Protein AF-A0A7J5UV41-F1 (afdb_monomer)

Radius of gyration: 24.35 Å; Cα contacts (8 Å, |Δi|>4): 542; chains: 1; bounding box: 67×49×96 Å

Secondary structure (DSSP, 8-state):
-------------HHHHHHHHHHHHSS--HHHHHHHHIIIIIS-SPEE---STT-SS-HHHHHHHHHTTSEEEEEEEEEEEEEEEEEEE---TT-SS-EEEEEEEEEEEEEEEEEEEE-HHHHHHHHHTS-GGGGS--PPPPPPP-------S---TTSSTTSS--HHHHHHHHHPSPPEEGGG--TTTSPSS-EEEEEEE-TTSSTT-PPBTTB--B-TTS--EEEEEEEESS-HHIIIIIIITTS-GGG-HHHHHHHHHHTTTTT--EEEETTEEEE-HHHHHHHHHHHHHH-EEEEEE-SSGGGTHHHHHHHH--TT--TT-TTSTTHHHHHHHHHHHHHT----

Nearest PDB structures (foldseek):
  6sb3-assembly1_A  TM=2.649E-01  e=4.757E-01  Mus musculus
  6sb4-assembly6_F  TM=2.966E-01  e=1.674E+00  Mus musculus
  6sb4-assembly7_G  TM=2.540E-01  e=2.455E+00  Mus musculus
  8a1d-assembly1_D  TM=2.967E-01  e=3.408E+00  Mus musculus
  9fs5-assembly1_A  TM=1.444E-01  e=3.619E-01  Escherichia coli

InterPro domains:
  IPR049311 GIY-YIG, catalytic domain [PF20815] (195-339)

Structure (mmCIF, N/CA/C/O backbone):
data_AF-A0A7J5UV41-F1
#
_entry.id   AF-A0A7J5UV41-F1
#
loop_
_atom_site.group_PDB
_atom_site.id
_atom_site.type_symbol
_atom_site.label_atom_id
_atom_site.label_alt_id
_atom_site.label_comp_id
_atom_site.label_asym_id
_atom_site.label_entity_id
_atom_site.label_seq_id
_atom_site.pdbx_PDB_ins_code
_atom_site.Cartn_x
_atom_site.Cartn_y
_atom_site.Cartn_z
_atom_site.occupancy
_atom_site.B_iso_or_equiv
_atom_site.auth_seq_id
_atom_site.auth_comp_id
_atom_site.auth_asym_id
_atom_site.auth_atom_id
_atom_site.pdbx_PDB_model_num
ATOM 1 N N . MET A 1 1 ? 46.543 -11.765 -37.944 1.00 36.19 1 MET A N 1
ATOM 2 C CA . MET A 1 1 ? 46.305 -10.460 -37.294 1.00 36.19 1 MET A CA 1
ATOM 3 C C . MET A 1 1 ? 44.801 -10.334 -37.147 1.00 36.19 1 MET A C 1
ATOM 5 O O . MET A 1 1 ? 44.139 -10.003 -38.117 1.00 36.19 1 MET A O 1
ATOM 9 N N . GLY A 1 2 ? 44.271 -10.805 -36.017 1.00 32.72 2 GLY A N 1
ATOM 10 C CA . GLY A 1 2 ? 42.835 -10.836 -35.744 1.00 32.72 2 GLY A CA 1
ATOM 11 C C . GLY A 1 2 ? 42.435 -9.590 -34.969 1.00 32.72 2 GLY A C 1
ATOM 12 O O . GLY A 1 2 ? 43.045 -9.289 -33.947 1.00 32.72 2 GLY A O 1
ATOM 13 N N . ASP A 1 3 ? 41.462 -8.878 -35.523 1.00 35.97 3 ASP A N 1
ATOM 14 C CA . ASP A 1 3 ? 40.792 -7.698 -34.990 1.00 35.97 3 ASP A CA 1
ATOM 15 C C . ASP A 1 3 ? 40.075 -8.031 -33.670 1.00 35.97 3 ASP A C 1
ATOM 17 O O . ASP A 1 3 ? 39.196 -8.892 -33.622 1.00 35.97 3 ASP A O 1
ATOM 21 N N . GLY A 1 4 ? 40.518 -7.395 -32.586 1.00 29.89 4 GLY A N 1
ATOM 22 C CA . GLY A 1 4 ? 39.960 -7.535 -31.248 1.00 29.89 4 GLY A CA 1
ATOM 23 C C . GLY A 1 4 ? 39.034 -6.367 -30.945 1.00 29.89 4 GLY A C 1
ATOM 24 O O . GLY A 1 4 ? 39.448 -5.400 -30.307 1.00 29.89 4 GLY A O 1
ATOM 25 N N . SER A 1 5 ? 37.782 -6.478 -31.386 1.00 33.66 5 SER A N 1
ATOM 26 C CA . SER A 1 5 ? 36.667 -5.702 -30.845 1.00 33.66 5 SER A CA 1
ATOM 27 C C . SER A 1 5 ? 36.544 -6.016 -29.348 1.00 33.66 5 SER A C 1
ATOM 29 O O . SER A 1 5 ? 36.121 -7.097 -28.942 1.00 33.66 5 SER A O 1
ATOM 31 N N . VAL A 1 6 ? 37.014 -5.085 -28.517 1.00 33.28 6 VAL A N 1
ATOM 32 C CA . VAL A 1 6 ? 36.820 -5.120 -27.067 1.00 33.28 6 VAL A CA 1
ATOM 33 C C . VAL A 1 6 ? 35.491 -4.435 -26.777 1.00 33.28 6 VAL A C 1
ATOM 35 O O . VAL A 1 6 ? 35.430 -3.205 -26.698 1.00 33.28 6 VAL A O 1
ATOM 38 N N . ASP A 1 7 ? 34.438 -5.233 -26.613 1.00 35.06 7 ASP A N 1
ATOM 39 C CA . ASP A 1 7 ? 33.189 -4.783 -26.007 1.00 35.06 7 ASP A CA 1
ATOM 40 C C . ASP A 1 7 ? 33.482 -4.243 -24.602 1.00 35.06 7 ASP A C 1
ATOM 42 O O . ASP A 1 7 ? 33.896 -4.963 -23.690 1.00 35.06 7 ASP A O 1
ATOM 46 N N . ARG A 1 8 ? 33.310 -2.929 -24.430 1.00 29.69 8 ARG A N 1
ATOM 47 C CA . ARG A 1 8 ? 33.370 -2.282 -23.118 1.00 29.69 8 ARG A CA 1
ATOM 48 C C . ARG A 1 8 ? 31.988 -2.378 -22.468 1.00 29.69 8 ARG A C 1
ATOM 50 O O . ARG A 1 8 ? 31.017 -1.950 -23.089 1.00 29.69 8 ARG A O 1
ATOM 57 N N . PRO A 1 9 ? 31.876 -2.822 -21.207 1.00 33.44 9 PRO A N 1
ATOM 58 C CA . PRO A 1 9 ? 30.606 -2.780 -20.498 1.00 33.44 9 PRO A CA 1
ATOM 59 C C . PRO A 1 9 ? 30.230 -1.318 -20.218 1.00 33.44 9 PRO A C 1
ATOM 61 O O . PRO A 1 9 ? 30.961 -0.588 -19.544 1.00 33.44 9 PRO A O 1
ATOM 64 N N . VAL A 1 10 ? 29.088 -0.868 -20.744 1.00 38.03 10 VAL A N 1
ATOM 65 C CA . VAL A 1 10 ? 28.549 0.484 -20.525 1.00 38.03 10 VAL A CA 1
ATOM 66 C C . VAL A 1 10 ? 27.913 0.552 -19.127 1.00 38.03 10 VAL A C 1
ATOM 68 O O . VAL A 1 10 ? 26.700 0.509 -18.958 1.00 38.03 10 VAL A O 1
ATOM 71 N N . GLY A 1 11 ? 28.749 0.602 -18.088 1.00 35.97 11 GLY A N 1
ATOM 72 C CA . GLY A 1 11 ? 28.329 0.667 -16.684 1.00 35.97 11 GLY A CA 1
ATOM 73 C C . GLY A 1 11 ? 28.009 2.092 -16.221 1.00 35.97 11 GLY A C 1
ATOM 74 O O . GLY A 1 11 ? 28.864 2.766 -15.650 1.00 35.97 11 GLY A O 1
ATOM 75 N N . GLY A 1 12 ? 26.777 2.555 -16.440 1.00 51.19 12 GLY A N 1
ATOM 76 C CA . GLY A 1 12 ? 26.224 3.761 -15.807 1.00 51.19 12 GLY A CA 1
ATOM 77 C C . GLY A 1 12 ? 25.299 3.410 -14.636 1.00 51.19 12 GLY A C 1
ATOM 78 O O . GLY A 1 12 ? 24.664 2.358 -14.643 1.00 51.19 12 GLY A O 1
ATOM 79 N N . LYS A 1 13 ? 25.175 4.286 -13.623 1.00 65.38 13 LYS A N 1
ATOM 80 C CA . LYS A 1 13 ? 24.156 4.113 -12.564 1.00 65.38 13 LYS A CA 1
ATOM 81 C C . LYS A 1 13 ? 22.760 3.978 -13.204 1.00 65.38 13 LYS A C 1
ATOM 83 O O . LYS A 1 13 ? 22.470 4.769 -14.104 1.00 65.38 13 LYS A O 1
ATOM 88 N N . PRO A 1 14 ? 21.875 3.073 -12.738 1.00 73.50 14 PRO A N 1
ATOM 89 C CA . PRO A 1 14 ? 20.572 2.830 -13.368 1.00 73.50 14 PRO A CA 1
ATOM 90 C C . PRO A 1 14 ? 19.737 4.096 -13.596 1.00 73.50 14 PRO A C 1
ATOM 92 O O . PRO A 1 14 ? 19.146 4.259 -14.659 1.00 73.50 14 PRO A O 1
ATOM 95 N N . ALA A 1 15 ? 19.751 5.046 -12.653 1.00 77.31 15 ALA A N 1
ATOM 96 C CA . ALA A 1 15 ? 19.043 6.312 -12.822 1.00 77.31 15 ALA A CA 1
ATOM 97 C C . ALA A 1 15 ? 19.641 7.217 -13.908 1.00 77.31 15 ALA A C 1
ATOM 99 O O . ALA A 1 15 ? 18.910 7.968 -14.543 1.00 77.31 15 ALA A O 1
ATOM 100 N N . PHE A 1 16 ? 20.954 7.156 -14.129 1.00 79.69 16 PHE A N 1
ATOM 101 C CA . PHE A 1 16 ? 21.635 7.921 -15.173 1.00 79.69 16 PHE A CA 1
ATOM 102 C C . PHE A 1 16 ? 21.302 7.368 -16.564 1.00 79.69 16 PHE A C 1
ATOM 104 O O . PHE A 1 16 ? 21.002 8.132 -17.477 1.00 79.69 16 PHE A O 1
ATOM 111 N N . VAL A 1 17 ? 21.289 6.038 -16.702 1.00 78.38 17 VAL A N 1
ATOM 112 C CA . VAL A 1 17 ? 20.886 5.353 -17.941 1.00 78.38 17 VAL A CA 1
ATOM 113 C C . VAL A 1 17 ? 19.420 5.650 -18.262 1.00 78.38 17 VAL A C 1
ATOM 115 O O . VAL A 1 17 ? 19.119 6.122 -19.356 1.00 78.38 17 VAL A O 1
ATOM 118 N N . ALA A 1 18 ? 18.525 5.478 -17.282 1.00 83.00 18 ALA A N 1
ATOM 119 C CA . ALA A 1 18 ? 17.114 5.821 -17.433 1.00 83.00 18 ALA A CA 1
ATOM 120 C C . ALA A 1 18 ? 16.919 7.296 -17.808 1.00 83.00 18 ALA A C 1
ATOM 122 O O . ALA A 1 18 ? 16.120 7.599 -18.685 1.00 83.00 18 ALA A O 1
ATOM 123 N N . ALA A 1 19 ? 17.665 8.223 -17.194 1.00 88.56 19 ALA A N 1
ATOM 124 C CA . ALA A 1 19 ? 17.545 9.649 -17.490 1.00 88.56 19 ALA A CA 1
ATOM 125 C C . ALA A 1 19 ? 17.782 9.965 -18.972 1.00 88.56 19 ALA A C 1
ATOM 127 O O . ALA A 1 19 ? 17.031 10.747 -19.548 1.00 88.56 19 ALA A O 1
ATOM 128 N N . HIS A 1 20 ? 18.771 9.331 -19.607 1.00 85.44 20 HIS A N 1
ATOM 129 C CA . HIS A 1 20 ? 19.013 9.507 -21.039 1.00 85.44 20 HIS A CA 1
ATOM 130 C C . HIS A 1 20 ? 17.852 8.998 -21.901 1.00 85.44 20 HIS A C 1
ATOM 132 O O . HIS A 1 20 ? 17.430 9.704 -22.817 1.00 85.44 20 HIS A O 1
ATOM 138 N N . GLY A 1 21 ? 17.296 7.824 -21.586 1.00 82.81 21 GLY A N 1
ATOM 139 C CA . GLY A 1 21 ? 16.120 7.301 -22.290 1.00 82.81 21 GLY A CA 1
ATOM 140 C C . GLY A 1 21 ? 14.881 8.181 -22.096 1.00 82.81 21 GLY A C 1
ATOM 141 O O . GLY A 1 21 ? 14.146 8.442 -23.043 1.00 82.81 21 GLY A O 1
ATOM 142 N N . ILE A 1 22 ? 14.692 8.724 -20.892 1.00 89.62 22 ILE A N 1
ATOM 143 C CA . ILE A 1 22 ? 13.585 9.635 -20.579 1.00 89.62 22 ILE A CA 1
ATOM 144 C C . ILE A 1 22 ? 13.715 10.939 -21.370 1.00 89.62 22 ILE A C 1
ATOM 146 O O . ILE A 1 22 ? 12.724 11.390 -21.937 1.00 89.62 22 ILE A O 1
ATOM 150 N N . VAL A 1 23 ? 14.907 11.543 -21.440 1.00 91.88 23 VAL A N 1
ATOM 151 C CA . VAL A 1 23 ? 15.134 12.778 -22.217 1.00 91.88 23 VAL A CA 1
ATOM 152 C C . VAL A 1 23 ? 14.871 12.552 -23.708 1.00 91.88 23 VAL A C 1
ATOM 154 O O . VAL A 1 23 ? 14.364 13.440 -24.381 1.00 91.88 23 VAL A O 1
ATOM 157 N N . ALA A 1 24 ? 15.171 11.360 -24.229 1.00 83.75 24 ALA A N 1
ATOM 158 C CA . ALA A 1 24 ? 14.875 11.017 -25.618 1.00 83.75 24 ALA A CA 1
ATOM 159 C C . ALA A 1 24 ? 13.369 10.818 -25.886 1.00 83.75 24 ALA A C 1
ATOM 161 O O . ALA A 1 24 ? 12.915 11.027 -27.009 1.00 83.75 24 ALA A O 1
ATOM 162 N N . ALA A 1 25 ? 12.599 10.420 -24.868 1.00 78.44 25 ALA A N 1
ATOM 163 C CA . ALA A 1 25 ? 11.186 10.055 -24.980 1.00 78.44 25 ALA A CA 1
ATOM 164 C C . ALA A 1 25 ? 10.206 11.099 -24.404 1.00 78.44 25 ALA A C 1
ATOM 166 O O . ALA A 1 25 ? 8.995 10.883 -24.436 1.00 78.44 25 ALA A O 1
ATOM 167 N N . SER A 1 26 ? 10.692 12.206 -23.835 1.00 86.56 26 SER A N 1
ATOM 168 C CA . SER A 1 26 ? 9.858 13.205 -23.154 1.00 86.56 26 SER A CA 1
ATOM 169 C C . SER A 1 26 ? 10.430 14.617 -23.261 1.00 86.56 26 SER A C 1
ATOM 171 O O . SER A 1 26 ? 11.551 14.823 -23.709 1.00 86.56 26 SER A O 1
ATOM 173 N N . ASP A 1 27 ? 9.660 15.607 -22.812 1.00 90.12 27 ASP A N 1
ATOM 174 C CA . ASP A 1 27 ? 10.066 17.016 -22.768 1.00 90.12 27 ASP A CA 1
ATOM 175 C C . ASP A 1 27 ? 10.826 17.382 -21.473 1.00 90.12 27 ASP A C 1
ATOM 177 O O . ASP A 1 27 ? 10.914 18.557 -21.095 1.00 90.12 27 ASP A O 1
ATOM 181 N N . LEU A 1 28 ? 11.310 16.377 -20.736 1.00 92.00 28 LEU A N 1
ATOM 182 C CA . LEU A 1 28 ? 12.030 16.571 -19.485 1.00 92.00 28 LEU A CA 1
ATOM 183 C C . LEU A 1 28 ? 13.474 16.987 -19.736 1.00 92.00 28 LEU A C 1
ATOM 185 O O . LEU A 1 28 ? 14.177 16.429 -20.576 1.00 92.00 28 LEU A O 1
ATOM 189 N N . THR A 1 29 ? 13.950 17.936 -18.932 1.00 94.69 29 THR A N 1
ATOM 190 C CA . THR A 1 29 ? 15.387 18.223 -18.859 1.00 94.69 29 THR A CA 1
ATOM 191 C C . THR A 1 29 ? 16.131 17.047 -18.229 1.00 94.69 29 THR A C 1
ATOM 193 O O . THR A 1 29 ? 15.548 16.256 -17.483 1.00 94.69 29 THR A O 1
ATOM 196 N N . PHE A 1 30 ? 17.444 16.951 -18.458 1.00 90.62 30 PHE A N 1
ATOM 197 C CA . PHE A 1 30 ? 18.245 15.880 -17.860 1.00 90.62 30 PHE A CA 1
ATOM 198 C C . PHE A 1 30 ? 18.163 15.868 -16.326 1.00 90.62 30 PHE A C 1
ATOM 200 O O . PHE A 1 30 ? 18.007 14.807 -15.735 1.00 90.62 30 PHE A O 1
ATOM 207 N N . ASP A 1 31 ? 18.178 17.033 -15.673 1.00 89.06 31 ASP A N 1
ATOM 208 C CA . ASP A 1 31 ? 18.061 17.131 -14.210 1.00 89.06 31 ASP A CA 1
ATOM 209 C C . ASP A 1 31 ? 16.705 16.636 -13.684 1.00 89.06 31 ASP A C 1
ATOM 211 O O . ASP A 1 31 ? 16.621 16.054 -12.600 1.00 89.06 31 ASP A O 1
ATOM 215 N N . GLU A 1 32 ? 15.631 16.861 -14.441 1.00 92.31 32 GLU A N 1
ATOM 216 C CA . GLU A 1 32 ? 14.288 16.378 -14.113 1.00 92.31 32 GLU A CA 1
ATOM 217 C C . GLU A 1 32 ? 14.168 14.877 -14.348 1.00 92.31 32 GLU A C 1
ATOM 219 O O . GLU A 1 32 ? 13.724 14.158 -13.454 1.00 92.31 32 GLU A O 1
ATOM 224 N N . ALA A 1 33 ? 14.625 14.403 -15.506 1.00 91.44 33 ALA A N 1
ATOM 225 C CA . ALA A 1 33 ? 14.668 12.993 -15.859 1.00 91.44 33 ALA A CA 1
ATOM 226 C C . ALA A 1 33 ? 15.507 12.192 -14.856 1.00 91.44 33 ALA A C 1
ATOM 228 O O . ALA A 1 33 ? 15.061 11.169 -14.341 1.00 91.44 33 ALA A O 1
ATOM 229 N N . TYR A 1 34 ? 16.686 12.699 -14.498 1.00 89.06 34 TYR A N 1
ATOM 230 C CA . TYR A 1 34 ? 17.566 12.096 -13.505 1.00 89.06 34 TYR A CA 1
ATOM 231 C C . TYR A 1 34 ? 16.976 12.171 -12.100 1.00 89.06 34 TYR A C 1
ATOM 233 O O . TYR A 1 34 ? 17.007 11.183 -11.370 1.00 89.06 34 TYR A O 1
ATOM 241 N N . GLY A 1 35 ? 16.374 13.297 -11.709 1.00 87.88 35 GLY A N 1
ATOM 242 C CA . GLY A 1 35 ? 15.682 13.414 -10.425 1.00 87.88 35 GLY A CA 1
ATOM 243 C C . GLY A 1 35 ? 14.530 12.416 -10.280 1.00 87.88 35 GLY A C 1
ATOM 244 O O . GLY A 1 35 ? 14.404 11.769 -9.238 1.00 87.88 35 GLY A O 1
ATOM 245 N N . LEU A 1 36 ? 13.733 12.249 -11.338 1.00 88.56 36 LEU A N 1
ATOM 246 C CA . LEU A 1 36 ? 12.635 11.290 -11.410 1.00 88.56 36 LEU A CA 1
ATOM 247 C C . LEU A 1 36 ? 13.150 9.843 -11.394 1.00 88.56 36 LEU A C 1
ATOM 249 O O . LEU A 1 36 ? 12.683 9.033 -10.594 1.00 88.56 36 LEU A O 1
ATOM 253 N N . ALA A 1 37 ? 14.161 9.531 -12.205 1.00 84.38 37 ALA A N 1
ATOM 254 C CA . ALA A 1 37 ? 14.767 8.206 -12.265 1.00 84.38 37 ALA A CA 1
ATOM 255 C C . ALA A 1 37 ? 15.421 7.808 -10.937 1.00 84.38 37 ALA A C 1
ATOM 257 O O . ALA A 1 37 ? 15.237 6.687 -10.470 1.00 84.38 37 ALA A O 1
ATOM 258 N N . ARG A 1 38 ? 16.112 8.736 -10.265 1.00 86.94 38 ARG A N 1
ATOM 259 C CA . ARG A 1 38 ? 16.651 8.502 -8.918 1.00 86.94 38 ARG A CA 1
ATOM 260 C C . ARG A 1 38 ? 15.545 8.258 -7.906 1.00 86.94 38 ARG A C 1
ATOM 262 O O . ARG A 1 38 ? 15.674 7.360 -7.080 1.00 86.94 38 ARG A O 1
ATOM 269 N N . MET A 1 39 ? 14.456 9.021 -7.970 1.00 83.44 39 MET A N 1
ATOM 270 C CA . MET A 1 39 ? 13.308 8.829 -7.083 1.00 83.44 39 MET A CA 1
ATOM 271 C C . MET A 1 39 ? 12.711 7.422 -7.218 1.00 83.44 39 MET A C 1
ATOM 273 O O . MET A 1 39 ? 12.399 6.794 -6.207 1.00 83.44 39 MET A O 1
ATOM 277 N N . VAL A 1 40 ? 12.593 6.925 -8.451 1.00 76.75 40 VAL A N 1
ATOM 278 C CA . VAL A 1 40 ? 11.988 5.622 -8.764 1.00 76.75 40 VAL A CA 1
ATOM 279 C C . VAL A 1 40 ? 12.948 4.453 -8.514 1.00 76.75 40 VAL A C 1
ATOM 281 O O . VAL A 1 40 ? 12.550 3.467 -7.902 1.00 76.75 40 VAL A O 1
ATOM 284 N N . LEU A 1 41 ? 14.203 4.546 -8.959 1.00 73.38 41 LEU A N 1
ATOM 285 C CA . LEU A 1 41 ? 15.134 3.409 -8.993 1.00 73.38 41 LEU A CA 1
ATOM 286 C C . LEU A 1 41 ? 16.064 3.341 -7.773 1.00 73.38 41 LEU A C 1
ATOM 288 O O . LEU A 1 41 ? 16.430 2.250 -7.330 1.00 73.38 41 LEU A O 1
ATOM 292 N N . GLU A 1 42 ? 16.449 4.492 -7.213 1.00 74.94 42 GLU A N 1
ATOM 293 C CA . GLU A 1 42 ? 17.501 4.571 -6.187 1.00 74.94 42 GLU A CA 1
ATOM 294 C C . GLU A 1 42 ? 16.967 4.916 -4.794 1.00 74.94 42 GLU A C 1
ATOM 296 O O . GLU A 1 42 ? 17.403 4.330 -3.808 1.00 74.94 42 GLU A O 1
ATOM 301 N N . LEU A 1 43 ? 16.035 5.867 -4.686 1.00 68.31 43 LEU A N 1
ATOM 302 C CA . LEU A 1 43 ? 15.584 6.404 -3.394 1.00 68.31 43 LEU A CA 1
ATOM 303 C C . LEU A 1 43 ? 14.454 5.574 -2.752 1.00 68.31 43 LEU A C 1
ATOM 305 O O . LEU A 1 43 ? 14.186 5.738 -1.563 1.00 68.31 43 LEU A O 1
ATOM 309 N N . ARG A 1 44 ? 13.829 4.668 -3.524 1.00 55.06 44 ARG A N 1
ATOM 310 C CA . ARG A 1 44 ? 12.939 3.562 -3.103 1.00 55.06 44 ARG A CA 1
ATOM 311 C C . ARG A 1 44 ? 11.952 3.903 -1.962 1.00 55.06 44 ARG A C 1
ATOM 313 O O . ARG A 1 44 ? 11.764 3.130 -1.021 1.00 55.06 44 ARG A O 1
ATOM 320 N N . GLY A 1 45 ? 11.299 5.067 -2.048 1.00 54.06 45 GLY A N 1
ATOM 321 C CA . GLY A 1 45 ? 10.278 5.536 -1.101 1.00 54.06 45 GLY A CA 1
ATOM 322 C C . GLY A 1 45 ? 9.920 7.024 -1.269 1.00 54.06 45 GLY A C 1
ATOM 323 O O . GLY A 1 45 ? 10.518 7.703 -2.102 1.00 54.06 45 GLY A O 1
ATOM 324 N N . PRO A 1 46 ? 8.947 7.559 -0.498 1.00 65.69 46 PRO A N 1
ATOM 325 C CA . PRO A 1 46 ? 8.638 8.989 -0.494 1.00 65.69 46 PRO A CA 1
ATOM 326 C C . PRO A 1 46 ? 9.858 9.820 -0.081 1.00 65.69 46 PRO A C 1
ATOM 328 O O . PRO A 1 46 ? 10.393 9.644 1.014 1.00 65.69 46 PRO A O 1
ATOM 331 N N . VAL A 1 47 ? 10.287 10.743 -0.938 1.00 79.00 47 VAL A N 1
ATOM 332 C CA . VAL A 1 47 ? 11.491 11.554 -0.728 1.00 79.00 47 VAL A CA 1
ATOM 333 C C . VAL A 1 47 ? 11.128 12.819 0.045 1.00 79.00 47 VAL A C 1
ATOM 335 O O . VAL A 1 47 ? 10.301 13.591 -0.434 1.00 79.00 47 VAL A O 1
ATOM 338 N N . PRO A 1 48 ? 11.728 13.098 1.215 1.00 79.44 48 PRO A N 1
ATOM 339 C CA . PRO A 1 48 ? 11.430 14.316 1.960 1.00 79.44 48 PRO A CA 1
ATOM 340 C C . PRO A 1 48 ? 11.666 15.575 1.118 1.00 79.44 48 PRO A C 1
ATOM 342 O O . PRO A 1 48 ? 12.765 15.803 0.607 1.00 79.44 48 PRO A O 1
ATOM 345 N N . VAL A 1 49 ? 10.647 16.426 1.018 1.00 81.25 49 VAL A N 1
ATOM 346 C CA . VAL A 1 49 ? 10.750 17.731 0.365 1.00 81.25 49 VAL A CA 1
ATOM 347 C C . VAL A 1 49 ? 11.427 18.685 1.337 1.00 81.25 49 VAL A C 1
ATOM 349 O O . VAL A 1 49 ? 10.909 18.997 2.409 1.00 81.25 49 VAL A O 1
ATOM 352 N N . SER A 1 50 ? 12.613 19.154 0.967 1.00 80.50 50 SER A N 1
ATOM 353 C CA . SER A 1 50 ? 13.409 20.059 1.788 1.00 80.50 50 SER A CA 1
ATOM 354 C C . SER A 1 50 ? 14.036 21.140 0.921 1.00 80.50 50 SER A C 1
ATOM 356 O O . SER A 1 50 ? 14.513 20.875 -0.179 1.00 80.50 50 SER A O 1
ATOM 358 N N . ARG A 1 51 ? 14.061 22.375 1.434 1.00 78.69 51 ARG A N 1
ATOM 359 C CA . ARG A 1 51 ? 14.771 23.502 0.804 1.00 78.69 51 ARG A CA 1
ATOM 360 C C . ARG A 1 51 ? 16.258 23.546 1.172 1.00 78.69 51 ARG A C 1
ATOM 362 O O . ARG A 1 51 ? 16.976 24.425 0.706 1.00 78.69 51 ARG A O 1
ATOM 369 N N . LYS A 1 52 ? 16.728 22.632 2.029 1.00 78.19 52 LYS A N 1
ATOM 370 C CA . LYS A 1 52 ? 18.142 22.553 2.416 1.00 78.19 52 LYS A CA 1
ATOM 371 C C . LYS A 1 52 ? 18.982 22.107 1.219 1.00 78.19 52 LYS A C 1
ATOM 373 O O . LYS A 1 52 ? 18.563 21.242 0.459 1.00 78.19 52 LYS A O 1
ATOM 378 N N . ARG A 1 53 ? 20.208 22.628 1.109 1.00 71.19 53 ARG A N 1
ATOM 379 C CA . ARG A 1 53 ? 21.168 22.209 0.068 1.00 71.19 53 ARG A CA 1
ATOM 380 C C . ARG A 1 53 ? 21.516 20.717 0.130 1.00 71.19 53 ARG A C 1
ATOM 382 O O . ARG A 1 53 ? 21.851 20.140 -0.891 1.00 71.19 53 ARG A O 1
ATOM 389 N N . SER A 1 54 ? 21.398 20.098 1.305 1.00 70.50 54 SER A N 1
ATOM 390 C CA . SER A 1 54 ? 21.620 18.664 1.529 1.00 70.50 54 SER A CA 1
ATOM 391 C C . SER A 1 54 ? 20.404 17.776 1.224 1.00 70.50 54 SER A C 1
ATOM 393 O O . SER A 1 54 ? 20.404 16.599 1.580 1.00 70.50 54 SER A O 1
ATOM 395 N N . ALA A 1 55 ? 19.338 18.320 0.628 1.00 75.25 55 ALA A N 1
ATOM 396 C CA . ALA A 1 55 ? 18.178 17.525 0.243 1.00 75.25 55 ALA A CA 1
ATOM 397 C C . ALA A 1 55 ? 18.566 16.456 -0.792 1.00 75.25 55 ALA A C 1
ATOM 399 O O . ALA A 1 55 ? 19.362 16.710 -1.692 1.00 75.25 55 ALA A O 1
ATOM 400 N N . GLN A 1 56 ? 17.968 15.266 -0.680 1.00 77.56 56 GLN A N 1
ATOM 401 C CA . GLN A 1 56 ? 18.244 14.142 -1.588 1.00 77.56 56 GLN A CA 1
ATOM 402 C C . GLN A 1 56 ? 17.904 14.474 -3.049 1.00 77.56 56 GLN A C 1
ATOM 404 O O . GLN A 1 56 ? 18.552 13.964 -3.967 1.00 77.56 56 GLN A O 1
ATOM 409 N N . LEU A 1 57 ? 16.912 15.352 -3.239 1.00 83.94 57 LEU A N 1
ATOM 410 C CA . LEU A 1 57 ? 16.539 15.959 -4.509 1.00 83.94 57 LEU A CA 1
ATOM 411 C C . LEU A 1 57 ? 16.296 17.466 -4.320 1.00 83.94 57 LEU A C 1
ATOM 413 O O . LEU A 1 57 ? 15.686 17.862 -3.319 1.00 83.94 57 LEU A O 1
ATOM 417 N N . PRO A 1 58 ? 16.724 18.322 -5.267 1.00 89.12 58 PRO A N 1
ATOM 418 C CA . PRO A 1 58 ? 16.460 19.752 -5.193 1.00 89.12 58 PRO A CA 1
ATOM 419 C C . PRO A 1 58 ? 14.958 20.055 -5.222 1.00 89.12 58 PRO A C 1
ATOM 421 O O . PRO A 1 58 ? 14.227 19.570 -6.086 1.00 89.12 58 PRO A O 1
ATOM 424 N N . HIS A 1 59 ? 14.502 20.945 -4.339 1.00 85.88 59 HIS A N 1
ATOM 425 C CA . HIS A 1 59 ? 13.100 21.378 -4.286 1.00 85.88 59 HIS A CA 1
ATOM 426 C C . HIS A 1 59 ? 12.581 21.909 -5.636 1.00 85.88 59 HIS A C 1
ATOM 428 O O . HIS A 1 59 ? 11.419 21.706 -5.977 1.00 85.88 59 HIS A O 1
ATOM 434 N N . ALA A 1 60 ? 13.431 22.581 -6.419 1.00 88.50 60 ALA A N 1
ATOM 435 C CA . ALA A 1 60 ? 13.064 23.081 -7.743 1.00 88.50 60 ALA A CA 1
ATOM 436 C C . ALA A 1 60 ? 12.753 21.947 -8.736 1.00 88.50 60 ALA A C 1
ATOM 438 O O . ALA A 1 60 ? 11.779 22.046 -9.475 1.00 88.50 60 ALA A O 1
ATOM 439 N N . VAL A 1 61 ? 13.530 20.859 -8.706 1.00 91.00 61 VAL A N 1
ATOM 440 C CA . VAL A 1 61 ? 13.298 19.670 -9.542 1.00 91.00 61 VAL A CA 1
ATOM 441 C C . VAL A 1 61 ? 11.989 18.992 -9.141 1.00 91.00 61 VAL A C 1
ATOM 443 O O . VAL A 1 61 ? 11.152 18.728 -9.997 1.00 91.00 61 VAL A O 1
ATOM 446 N N . ILE A 1 62 ? 11.762 18.802 -7.836 1.00 85.62 62 ILE A N 1
ATOM 447 C CA . ILE A 1 62 ? 10.504 18.241 -7.314 1.00 85.62 62 ILE A CA 1
ATOM 448 C C . ILE A 1 62 ? 9.306 19.075 -7.775 1.00 85.62 62 ILE A C 1
ATOM 450 O O . ILE A 1 62 ? 8.314 18.520 -8.241 1.00 85.62 62 ILE A O 1
ATOM 454 N N . ARG A 1 63 ? 9.395 20.406 -7.670 1.00 88.25 63 ARG A N 1
ATOM 455 C CA . ARG A 1 63 ? 8.325 21.315 -8.085 1.00 88.25 63 ARG A CA 1
ATOM 456 C C . ARG A 1 63 ? 8.010 21.182 -9.576 1.00 88.25 63 ARG A C 1
ATOM 458 O O . ARG A 1 63 ? 6.847 20.997 -9.906 1.00 88.25 63 ARG A O 1
ATOM 465 N N . ARG A 1 64 ? 9.016 21.223 -10.455 1.00 91.69 64 ARG A N 1
ATOM 466 C CA . ARG A 1 64 ? 8.800 21.117 -11.910 1.00 91.69 64 ARG A CA 1
ATOM 467 C C . ARG A 1 64 ? 8.248 19.753 -12.319 1.00 91.69 64 ARG A C 1
ATOM 469 O O . ARG A 1 64 ? 7.310 19.679 -13.103 1.00 91.69 64 ARG A O 1
ATOM 476 N N . LEU A 1 65 ? 8.749 18.675 -11.714 1.00 88.69 65 LEU A N 1
ATOM 477 C CA . LEU A 1 65 ? 8.183 17.336 -11.904 1.00 88.69 65 LEU A CA 1
ATOM 478 C C . LEU A 1 65 ? 6.742 17.232 -11.382 1.00 88.69 65 LEU A C 1
ATOM 480 O O . LEU A 1 65 ? 5.949 16.477 -11.941 1.00 88.69 65 LEU A O 1
ATOM 484 N N . THR A 1 66 ? 6.391 17.995 -10.340 1.00 84.62 66 THR A N 1
ATOM 485 C CA . THR A 1 66 ? 5.007 18.093 -9.849 1.00 84.62 66 THR A CA 1
ATOM 486 C C . THR A 1 66 ? 4.114 18.828 -10.844 1.00 84.62 66 THR A C 1
ATOM 488 O O . THR A 1 66 ? 3.039 18.340 -11.170 1.00 84.62 66 THR A O 1
ATOM 491 N N . GLU A 1 67 ? 4.570 19.968 -11.368 1.00 86.75 67 GLU A N 1
ATOM 492 C CA . GLU A 1 67 ? 3.850 20.759 -12.379 1.00 86.75 67 GLU A CA 1
ATOM 493 C C . GLU A 1 67 ? 3.599 19.948 -13.663 1.00 86.75 67 GLU A C 1
ATOM 495 O O . GLU A 1 67 ? 2.525 20.042 -14.250 1.00 86.75 67 GLU A O 1
ATOM 500 N N . LYS A 1 68 ? 4.548 19.086 -14.049 1.00 85.00 68 LYS A N 1
ATOM 501 C CA . LYS A 1 68 ? 4.428 18.161 -15.189 1.00 85.00 68 LYS A CA 1
ATOM 502 C C . LYS A 1 68 ? 3.674 16.858 -14.875 1.00 85.00 68 LYS A C 1
ATOM 504 O O . LYS A 1 68 ? 3.550 15.998 -15.739 1.00 85.00 68 LYS A O 1
ATOM 509 N N . GLY A 1 69 ? 3.185 16.677 -13.647 1.00 78.25 69 GLY A N 1
ATOM 510 C CA . GLY A 1 69 ? 2.391 15.509 -13.255 1.00 78.25 69 GLY A CA 1
ATOM 511 C C . GLY A 1 69 ? 3.176 14.201 -13.092 1.00 78.25 69 GLY A C 1
ATOM 512 O O . GLY A 1 69 ? 2.560 13.144 -12.963 1.00 78.25 69 GLY A O 1
ATOM 513 N N . PHE A 1 70 ? 4.511 14.242 -13.052 1.00 82.62 70 PHE A N 1
ATOM 514 C CA . PHE A 1 70 ? 5.374 13.069 -12.842 1.00 82.62 70 PHE A CA 1
ATOM 515 C C . PHE A 1 70 ? 5.701 12.799 -11.367 1.00 82.62 70 PHE A C 1
ATOM 517 O O . PHE A 1 70 ? 6.114 11.695 -11.012 1.00 82.62 70 PHE A O 1
ATOM 524 N N . VAL A 1 71 ? 5.504 13.788 -10.493 1.00 81.69 71 VAL A N 1
ATOM 525 C CA . VAL A 1 71 ? 5.703 13.683 -9.040 1.00 81.69 71 VAL A CA 1
ATOM 526 C C . VAL A 1 71 ? 4.494 14.265 -8.307 1.00 81.69 71 VAL A C 1
ATOM 528 O O . VAL A 1 71 ? 3.897 15.239 -8.741 1.00 81.69 71 VAL A O 1
ATOM 531 N N . GLU A 1 72 ? 4.123 13.677 -7.179 1.00 79.12 72 GLU A N 1
ATOM 532 C CA . GLU A 1 72 ? 3.096 14.178 -6.268 1.00 79.12 72 GLU A CA 1
ATOM 533 C C . GLU A 1 72 ? 3.734 14.537 -4.922 1.00 79.12 72 GLU A C 1
ATOM 535 O O . GLU A 1 72 ? 4.637 13.843 -4.451 1.00 79.12 72 GLU A O 1
ATOM 540 N N . GLN A 1 73 ? 3.260 15.609 -4.280 1.00 80.06 73 GLN A N 1
ATOM 541 C CA . GLN A 1 73 ? 3.697 15.986 -2.935 1.00 80.06 73 GLN A CA 1
ATOM 542 C C . GLN A 1 73 ? 2.652 15.594 -1.884 1.00 80.06 73 GLN A C 1
ATOM 544 O O . GLN A 1 73 ? 1.527 16.092 -1.871 1.00 80.06 73 GLN A O 1
ATOM 549 N N . LEU A 1 74 ? 3.043 14.712 -0.968 1.00 67.88 74 LEU A N 1
ATOM 550 C CA . LEU A 1 74 ? 2.237 14.232 0.147 1.00 67.88 74 LEU A CA 1
ATOM 551 C C . LEU A 1 74 ? 2.642 14.943 1.439 1.00 67.88 74 LEU A C 1
ATOM 553 O O . LEU A 1 74 ? 3.799 14.884 1.851 1.00 67.88 74 LEU A O 1
ATOM 557 N N . GLY A 1 75 ? 1.683 15.589 2.097 1.00 67.75 75 GLY A N 1
ATOM 558 C CA . GLY A 1 75 ? 1.861 16.152 3.433 1.00 67.75 75 GLY A CA 1
ATOM 559 C C . GLY A 1 75 ? 1.517 15.119 4.503 1.00 67.75 75 GLY A C 1
ATOM 560 O O . GLY A 1 75 ? 0.404 14.593 4.523 1.00 67.75 75 GLY A O 1
ATOM 561 N N . GLN A 1 76 ? 2.452 14.840 5.405 1.00 61.06 76 GLN A N 1
ATOM 562 C CA . GLN A 1 76 ? 2.203 14.100 6.634 1.00 61.06 76 GLN A CA 1
ATOM 563 C C . GLN A 1 76 ? 2.202 15.080 7.803 1.00 61.06 76 GLN A C 1
ATOM 565 O O . GLN A 1 76 ? 3.226 15.688 8.109 1.00 61.06 76 GLN A O 1
ATOM 570 N N . SER A 1 77 ? 1.050 15.220 8.451 1.00 55.22 77 SER A N 1
ATOM 571 C CA . SER A 1 77 ? 0.901 16.059 9.634 1.00 55.22 77 SER A CA 1
ATOM 572 C C . SER A 1 77 ? 1.065 15.233 10.910 1.00 55.22 77 SER A C 1
ATOM 574 O O . SER A 1 77 ? 0.509 14.138 11.024 1.00 55.22 77 SER A O 1
ATOM 576 N N . GLN A 1 78 ? 1.862 15.734 11.850 1.00 54.03 78 GLN A N 1
ATOM 577 C CA . GLN A 1 78 ? 1.942 15.237 13.217 1.00 54.03 78 GLN A CA 1
ATOM 578 C C . GLN A 1 78 ? 1.295 16.265 14.140 1.00 54.03 78 GLN A C 1
ATOM 580 O O . GLN A 1 78 ? 1.796 17.383 14.267 1.00 54.03 78 GLN A O 1
ATOM 585 N N . LEU A 1 79 ? 0.196 15.861 14.779 1.00 46.75 79 LEU A N 1
ATOM 586 C CA . LEU A 1 79 ? -0.465 16.622 15.829 1.00 46.75 79 LEU A CA 1
ATOM 587 C C . LEU A 1 79 ? 0.115 16.179 17.177 1.00 46.75 79 LEU A C 1
ATOM 589 O O . LEU A 1 79 ? -0.049 15.023 17.570 1.00 46.75 79 LEU A O 1
ATOM 593 N N . THR A 1 80 ? 0.803 17.080 17.870 1.00 53.66 80 THR A N 1
ATOM 594 C CA . THR A 1 80 ? 1.257 16.849 19.245 1.00 53.66 80 THR A CA 1
ATOM 595 C C . THR A 1 80 ? 0.369 17.654 20.173 1.00 53.66 80 THR A C 1
ATOM 597 O O . THR A 1 80 ? 0.455 18.878 20.197 1.00 53.66 80 THR A O 1
ATOM 600 N N . GLU A 1 81 ? -0.491 16.983 20.934 1.00 59.22 81 GLU A N 1
ATOM 601 C CA . GLU A 1 81 ? -1.222 17.648 22.008 1.00 59.22 81 GLU A CA 1
ATOM 602 C C . GLU A 1 81 ? -0.319 17.810 23.226 1.00 59.22 81 GLU A C 1
ATOM 604 O O . GLU A 1 81 ? 0.339 16.860 23.657 1.00 59.22 81 GLU A O 1
ATOM 609 N N . TRP A 1 82 ? -0.320 19.002 23.808 1.00 60.84 82 TRP A N 1
ATOM 610 C CA . TRP A 1 82 ? 0.341 19.261 25.075 1.00 60.84 82 TRP A CA 1
ATOM 611 C C . TRP A 1 82 ? -0.668 19.757 26.104 1.00 60.84 82 TRP A C 1
ATOM 613 O O . TRP A 1 82 ? -1.659 20.432 25.802 1.00 60.84 82 TRP A O 1
ATOM 623 N N . ILE A 1 83 ? -0.417 19.375 27.351 1.00 59.75 83 ILE A N 1
ATOM 624 C CA . ILE A 1 83 ? -1.186 19.818 28.504 1.00 59.75 83 ILE A CA 1
ATOM 625 C C . ILE A 1 83 ? -0.223 20.591 29.385 1.00 59.75 83 ILE A C 1
ATOM 627 O O . ILE A 1 83 ? 0.781 20.048 29.842 1.00 59.75 83 ILE A O 1
ATOM 631 N 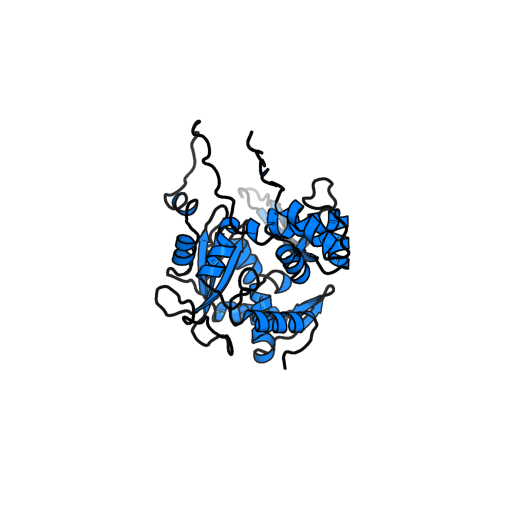N . GLU A 1 84 ? -0.538 21.857 29.621 1.00 60.16 84 GLU A N 1
ATOM 632 C CA . GLU A 1 84 ? 0.197 22.648 30.592 1.00 60.16 84 GLU A CA 1
ATOM 633 C C . GLU A 1 84 ? -0.332 22.317 31.984 1.00 60.16 84 GLU A C 1
ATOM 635 O O . GLU A 1 84 ? -1.499 22.565 32.320 1.00 60.16 84 GLU A O 1
ATOM 640 N N . VAL A 1 85 ? 0.542 21.711 32.780 1.00 67.88 85 VAL A N 1
ATOM 641 C CA . VAL A 1 85 ? 0.275 21.363 34.170 1.00 67.88 85 VAL A CA 1
ATOM 642 C C . VAL A 1 85 ? 1.148 22.247 35.039 1.00 67.88 85 VAL A C 1
ATOM 644 O O . VAL A 1 85 ? 2.374 22.163 34.987 1.00 67.88 85 VAL A O 1
ATOM 647 N N . GLN A 1 86 ? 0.515 23.087 35.853 1.00 67.88 86 GLN A N 1
ATOM 648 C CA . GLN A 1 86 ? 1.221 23.795 36.907 1.00 67.88 86 GLN A CA 1
ATOM 649 C C . GLN A 1 86 ? 1.203 22.936 38.167 1.00 67.88 86 GLN A C 1
ATOM 651 O O . GLN A 1 86 ? 0.139 22.551 38.652 1.00 67.88 86 GLN A O 1
ATOM 656 N N . MET A 1 87 ? 2.386 22.660 38.706 1.00 65.38 87 MET A N 1
ATOM 657 C CA . MET A 1 87 ? 2.548 21.965 39.978 1.00 65.38 87 MET A CA 1
ATOM 658 C C . MET A 1 87 ? 2.683 23.002 41.091 1.00 65.38 87 MET A C 1
ATOM 660 O O . MET A 1 87 ? 3.599 23.825 41.062 1.00 65.38 87 MET A O 1
ATOM 664 N N . VAL A 1 88 ? 1.780 22.975 42.067 1.00 69.06 88 VAL A N 1
ATOM 665 C CA . VAL A 1 88 ? 1.842 23.826 43.260 1.00 69.06 88 VAL A CA 1
ATOM 666 C C . VAL A 1 88 ? 2.263 22.960 44.438 1.00 69.06 88 VAL A C 1
ATOM 668 O O . VAL A 1 88 ? 1.654 21.931 44.720 1.00 69.06 88 VAL A O 1
ATOM 671 N N . ARG A 1 89 ? 3.337 23.358 45.121 1.00 64.12 89 ARG A N 1
ATOM 672 C CA . ARG A 1 89 ? 3.821 22.654 46.309 1.00 64.12 89 ARG A CA 1
ATOM 673 C C . ARG A 1 89 ? 3.046 23.133 47.531 1.00 64.12 89 ARG A C 1
ATOM 675 O O . ARG A 1 89 ? 3.080 24.322 47.843 1.00 64.12 89 ARG A O 1
ATOM 682 N N . ASN A 1 90 ? 2.406 22.213 48.244 1.00 63.31 90 ASN A N 1
ATOM 683 C CA . ASN A 1 90 ? 1.756 22.532 49.508 1.00 63.31 90 ASN A CA 1
ATOM 684 C C . ASN A 1 90 ? 2.808 22.535 50.625 1.00 63.31 90 ASN A C 1
ATOM 686 O O . ASN A 1 90 ? 3.477 21.536 50.871 1.00 63.31 90 ASN A O 1
ATOM 690 N N . LEU A 1 91 ? 2.982 23.680 51.287 1.00 60.69 91 LEU A N 1
ATOM 691 C CA . LEU A 1 91 ? 3.967 23.875 52.360 1.00 60.69 91 LEU A CA 1
ATOM 692 C C . LEU A 1 91 ? 3.334 23.771 53.758 1.00 60.69 91 LEU A C 1
ATOM 694 O O . LEU A 1 91 ? 3.775 24.434 54.695 1.00 60.69 91 LEU A O 1
ATOM 698 N N . ALA A 1 92 ? 2.288 22.956 53.915 1.00 60.28 92 ALA A N 1
ATOM 699 C CA . ALA A 1 92 ? 1.715 22.701 55.231 1.00 60.28 92 ALA A CA 1
ATOM 700 C C . ALA A 1 92 ? 2.721 21.915 56.089 1.00 60.28 92 ALA A C 1
ATOM 702 O O . ALA A 1 92 ? 3.223 20.861 55.673 1.00 60.28 92 ALA A O 1
ATOM 703 N N . ALA A 1 93 ? 3.025 22.451 57.274 1.00 50.25 93 ALA A N 1
ATOM 704 C CA . ALA A 1 93 ? 4.002 21.898 58.204 1.00 50.25 93 ALA A CA 1
ATOM 705 C C . ALA A 1 93 ? 3.651 20.441 58.553 1.00 50.25 93 ALA A C 1
ATOM 707 O O . ALA A 1 93 ? 2.604 20.168 59.131 1.00 50.25 93 ALA A O 1
ATOM 708 N N . GLY A 1 94 ? 4.529 19.511 58.169 1.00 57.97 94 GLY A N 1
ATOM 709 C CA . GLY A 1 94 ? 4.389 18.075 58.434 1.00 57.97 94 GLY A CA 1
ATOM 710 C C . GLY A 1 94 ? 4.081 17.205 57.211 1.00 57.97 94 GLY A C 1
ATOM 711 O O . GLY A 1 94 ? 4.254 15.994 57.289 1.00 57.97 94 GLY A O 1
ATOM 712 N N . SER A 1 95 ? 3.710 17.784 56.063 1.00 55.03 95 SER A N 1
ATOM 713 C CA . SER A 1 95 ? 3.527 17.014 54.823 1.00 55.03 95 SER A CA 1
ATOM 714 C C . SER A 1 95 ? 4.844 16.918 54.040 1.00 55.03 95 SER A C 1
ATOM 716 O O . SER A 1 95 ? 5.412 17.913 53.584 1.00 55.03 95 SER A O 1
ATOM 718 N N . HIS A 1 96 ? 5.389 15.710 53.901 1.00 50.34 96 HIS A N 1
ATOM 719 C CA . HIS A 1 96 ? 6.502 15.466 52.986 1.00 50.34 96 HIS A CA 1
ATOM 720 C C . HIS A 1 96 ? 5.993 15.485 51.542 1.00 50.34 96 HIS A C 1
ATOM 722 O O . HIS A 1 96 ? 5.513 14.484 51.030 1.00 50.34 96 HIS A O 1
ATOM 728 N N . GLY A 1 97 ? 6.147 16.632 50.878 1.00 56.50 97 GLY A N 1
ATOM 729 C CA . GLY A 1 97 ? 6.200 16.693 49.416 1.00 56.50 97 GLY A CA 1
ATOM 730 C C . GLY A 1 97 ? 4.874 16.510 48.679 1.00 56.50 97 GLY A C 1
ATOM 731 O O . GLY A 1 97 ? 4.892 15.984 47.571 1.00 56.50 97 GLY A O 1
ATOM 732 N N . ASP A 1 98 ? 3.756 16.966 49.243 1.00 58.03 98 ASP A N 1
ATOM 733 C CA . ASP A 1 98 ? 2.479 16.947 48.527 1.00 58.03 98 ASP A CA 1
ATOM 734 C C . ASP A 1 98 ? 2.434 18.062 47.464 1.00 58.03 98 ASP A C 1
ATOM 736 O O . ASP A 1 98 ? 2.541 19.258 47.769 1.00 58.03 98 ASP A O 1
ATOM 740 N N . TYR A 1 99 ? 2.293 17.669 46.197 1.00 65.38 99 TYR A N 1
ATOM 741 C CA . TYR A 1 99 ? 2.099 18.577 45.066 1.00 65.38 99 TYR A CA 1
ATOM 742 C C . TYR A 1 99 ? 0.654 18.477 44.582 1.00 65.38 99 TYR A C 1
ATOM 744 O O . TYR A 1 99 ? 0.171 17.385 44.294 1.00 65.38 99 TYR A O 1
ATOM 752 N N . SER A 1 100 ? -0.023 19.611 44.418 1.00 61.97 100 SER A N 1
ATOM 753 C CA . SER A 1 100 ? -1.292 19.669 43.695 1.00 61.97 100 SER A CA 1
ATOM 754 C C . SER A 1 100 ? -1.038 20.092 42.245 1.00 61.97 100 SER A C 1
ATOM 756 O O . SER A 1 100 ? -0.364 21.086 41.967 1.00 61.97 100 SER A O 1
ATOM 758 N N . ALA A 1 101 ? -1.544 19.301 41.298 1.00 59.19 101 ALA A N 1
ATOM 759 C CA . ALA A 1 101 ? -1.459 19.592 39.872 1.00 59.19 101 ALA A CA 1
ATOM 760 C C . ALA A 1 101 ? -2.717 20.350 39.433 1.00 59.19 101 ALA A C 1
ATOM 762 O O . ALA A 1 101 ? -3.820 19.805 39.479 1.00 59.19 101 ALA A O 1
ATOM 763 N N . VAL A 1 102 ? -2.564 21.593 38.977 1.00 65.44 102 VAL A N 1
ATOM 764 C CA . VAL A 1 102 ? -3.657 22.365 38.375 1.00 65.44 102 VAL A CA 1
ATOM 765 C C . VAL A 1 102 ? -3.423 22.442 36.870 1.00 65.44 102 VAL A C 1
ATOM 767 O O . VAL A 1 102 ? -2.408 22.964 36.403 1.00 65.44 102 VAL A O 1
ATOM 770 N N . ARG A 1 103 ? -4.370 21.911 36.089 1.00 68.44 103 ARG A N 1
ATOM 771 C CA . ARG A 1 103 ? -4.352 22.010 34.625 1.00 68.44 103 ARG A CA 1
ATOM 772 C C . ARG A 1 103 ? -4.664 23.452 34.217 1.00 68.44 103 ARG A C 1
ATOM 774 O O . ARG A 1 103 ? -5.761 23.933 34.484 1.00 68.44 103 ARG A O 1
ATOM 781 N N . ARG A 1 104 ? -3.707 24.130 33.578 1.00 64.75 104 ARG A N 1
ATOM 782 C CA . ARG A 1 104 ? -3.812 25.548 33.178 1.00 64.75 104 ARG A CA 1
ATOM 783 C C . ARG A 1 104 ? -4.304 25.729 31.746 1.00 64.75 104 ARG A C 1
ATOM 785 O O . ARG A 1 104 ? -4.989 26.705 31.461 1.00 64.75 104 ARG A O 1
ATOM 792 N N . GLY A 1 105 ? -3.999 24.779 30.865 1.00 55.06 105 GLY A N 1
ATOM 793 C CA . GLY A 1 105 ? -4.330 24.889 29.451 1.00 55.06 105 GLY A CA 1
ATOM 794 C C . GLY A 1 105 ? -4.152 23.586 28.679 1.00 55.06 105 GLY A C 1
ATOM 795 O O . GLY A 1 105 ? -3.681 22.568 29.199 1.00 55.06 105 GLY A O 1
ATOM 796 N N . ARG A 1 106 ? -4.571 23.616 27.416 1.00 63.53 106 ARG A N 1
ATOM 797 C CA . ARG A 1 106 ? -4.359 22.564 26.418 1.00 63.53 106 ARG A CA 1
ATOM 798 C C . ARG A 1 106 ? -4.028 23.254 25.102 1.00 63.53 106 ARG A C 1
ATOM 800 O O . ARG A 1 106 ? -4.736 24.183 24.724 1.00 63.53 106 ARG A O 1
ATOM 807 N N . GLY A 1 107 ? -3.003 22.781 24.412 1.00 59.50 107 GLY A N 1
ATOM 808 C CA . GLY A 1 107 ? -2.665 23.228 23.066 1.00 59.50 107 GLY A CA 1
ATOM 809 C C . GLY A 1 107 ? -2.325 22.047 22.169 1.00 59.50 107 GLY A C 1
ATOM 810 O O . GLY A 1 107 ? -2.189 20.913 22.634 1.00 59.50 107 GLY A O 1
ATOM 811 N N . ALA A 1 108 ? -2.224 22.309 20.872 1.00 57.22 108 ALA A N 1
ATOM 812 C CA . ALA A 1 108 ? -1.794 21.330 19.891 1.00 57.22 108 ALA A CA 1
ATOM 813 C C . ALA A 1 108 ? -0.807 21.985 18.928 1.00 57.22 108 ALA A C 1
ATOM 815 O O . ALA A 1 108 ? -1.105 23.031 18.354 1.00 57.22 108 ALA A O 1
ATOM 816 N N . ASP A 1 109 ? 0.343 21.348 18.744 1.00 56.72 109 ASP A N 1
ATOM 817 C CA . ASP A 1 109 ? 1.301 21.723 17.714 1.00 56.72 109 ASP A CA 1
ATOM 818 C C . ASP A 1 109 ? 1.083 20.828 16.499 1.00 56.72 109 ASP A C 1
ATOM 820 O O . ASP A 1 109 ? 1.149 19.600 16.596 1.00 56.72 109 ASP A O 1
ATOM 824 N N . GLU A 1 110 ? 0.857 21.442 15.342 1.00 54.38 110 GLU A N 1
ATOM 825 C CA . GLU A 1 110 ? 0.766 20.737 14.071 1.00 54.38 110 GLU A CA 1
ATOM 826 C C . GLU A 1 110 ? 2.055 20.945 13.268 1.00 54.38 110 GLU A C 1
ATOM 828 O O . GLU A 1 110 ? 2.382 22.058 12.853 1.00 54.38 110 GLU A O 1
ATOM 833 N N . ARG A 1 111 ? 2.808 19.868 13.024 1.00 68.06 111 ARG A N 1
ATOM 834 C CA . ARG A 1 111 ? 3.970 19.893 12.123 1.00 68.06 111 ARG A CA 1
ATOM 835 C C . ARG A 1 111 ? 3.671 19.087 10.871 1.00 68.06 111 ARG A C 1
ATOM 837 O O . ARG A 1 111 ? 3.508 17.874 10.943 1.00 68.06 111 ARG A O 1
ATOM 844 N N . THR A 1 112 ? 3.663 19.752 9.716 1.00 62.03 112 THR A N 1
ATOM 845 C CA . THR A 1 112 ? 3.502 19.093 8.413 1.00 62.03 112 THR A CA 1
ATOM 846 C C . THR A 1 112 ? 4.857 18.877 7.744 1.00 62.03 112 THR A C 1
ATOM 848 O O . THR A 1 112 ? 5.561 19.835 7.423 1.00 62.03 112 THR A O 1
ATOM 851 N N . GLN A 1 113 ? 5.211 17.617 7.500 1.00 75.75 113 GLN A N 1
ATOM 852 C CA . GLN A 1 113 ? 6.350 17.229 6.674 1.00 75.75 113 GLN A CA 1
ATOM 853 C C . GLN A 1 113 ? 5.869 16.839 5.274 1.00 75.75 113 GLN A C 1
ATOM 855 O O . GLN A 1 113 ? 4.959 16.028 5.131 1.00 75.75 113 GLN A O 1
ATOM 860 N N . TRP A 1 114 ? 6.497 17.395 4.240 1.00 77.56 114 TRP A N 1
ATOM 861 C CA . TRP A 1 114 ? 6.162 17.115 2.844 1.00 77.56 114 TRP A CA 1
ATOM 862 C C . TRP A 1 114 ? 7.096 16.063 2.245 1.00 77.56 114 TRP A C 1
ATOM 864 O O . TRP A 1 114 ? 8.298 16.068 2.514 1.00 77.56 114 TRP A O 1
ATOM 874 N N . PHE A 1 115 ? 6.550 15.185 1.408 1.00 78.62 115 PHE A N 1
ATOM 875 C CA . PHE A 1 115 ? 7.273 14.128 0.706 1.00 78.62 115 PHE A CA 1
ATOM 876 C C . PHE A 1 115 ? 6.904 14.114 -0.775 1.00 78.62 115 PHE A C 1
ATOM 878 O O . PHE A 1 115 ? 5.731 14.185 -1.108 1.00 78.62 115 PHE A O 1
ATOM 885 N N . ALA A 1 116 ? 7.887 13.986 -1.654 1.00 77.12 116 ALA A N 1
ATOM 886 C CA . ALA A 1 116 ? 7.714 13.775 -3.079 1.00 77.12 116 ALA A CA 1
ATOM 887 C C . ALA A 1 116 ? 7.623 12.275 -3.379 1.00 77.12 116 ALA A C 1
ATOM 889 O O . ALA A 1 116 ? 8.449 11.492 -2.911 1.00 77.12 116 ALA A O 1
ATOM 890 N N . VAL A 1 117 ? 6.626 11.873 -4.156 1.00 77.25 117 VAL A N 1
ATOM 891 C CA . VAL A 1 117 ? 6.397 10.487 -4.576 1.00 77.25 117 VAL A CA 1
ATOM 892 C C . VAL A 1 117 ? 6.216 10.480 -6.090 1.00 77.25 117 VAL A C 1
ATOM 894 O O . VAL A 1 117 ? 5.475 11.325 -6.590 1.00 77.25 117 VAL A O 1
ATOM 897 N N . PRO A 1 118 ? 6.853 9.567 -6.840 1.00 75.44 118 PRO A N 1
ATOM 898 C CA . PRO A 1 118 ? 6.636 9.502 -8.276 1.00 75.44 118 PRO A CA 1
ATOM 899 C C . PRO A 1 118 ? 5.181 9.109 -8.552 1.00 75.44 118 PRO A C 1
ATOM 901 O O . PRO A 1 118 ? 4.619 8.231 -7.887 1.00 75.44 118 PRO A O 1
ATOM 904 N N . THR A 1 119 ? 4.551 9.789 -9.508 1.00 70.62 119 THR A N 1
ATOM 905 C CA . THR A 1 119 ? 3.223 9.405 -9.989 1.00 70.62 119 THR A CA 1
ATOM 906 C C . THR A 1 119 ? 3.328 8.162 -10.859 1.00 70.62 119 THR A C 1
ATOM 908 O O . THR A 1 119 ? 4.409 7.731 -11.253 1.00 70.62 119 THR A O 1
ATOM 911 N N . GLU A 1 120 ? 2.180 7.593 -11.202 1.00 59.50 120 GLU A N 1
ATOM 912 C CA . GLU A 1 120 ? 2.105 6.462 -12.118 1.00 59.50 120 GLU A CA 1
ATOM 913 C C . GLU A 1 120 ? 2.743 6.759 -13.481 1.00 59.50 120 GLU A C 1
ATOM 915 O O . GLU A 1 120 ? 3.536 5.957 -13.971 1.00 59.50 120 GLU A O 1
ATOM 920 N N . ALA A 1 121 ? 2.455 7.933 -14.050 1.00 71.31 121 ALA A N 1
ATOM 921 C CA . ALA A 1 121 ? 3.067 8.395 -15.290 1.00 71.31 121 ALA A CA 1
ATOM 922 C C . ALA A 1 121 ? 4.584 8.568 -15.134 1.00 71.31 121 ALA A C 1
ATOM 924 O O . ALA A 1 121 ? 5.340 8.169 -16.014 1.00 71.31 121 ALA A O 1
ATOM 925 N N . GLY A 1 122 ? 5.036 9.099 -13.991 1.00 77.62 122 GLY A N 1
ATOM 926 C CA . GLY A 1 122 ? 6.459 9.255 -13.698 1.00 77.62 122 GLY A CA 1
ATOM 927 C C . GLY A 1 122 ? 7.188 7.916 -13.597 1.00 77.62 122 GLY A C 1
ATOM 928 O O . GLY A 1 122 ? 8.244 7.738 -14.197 1.00 77.62 122 GLY A O 1
ATOM 929 N N . SER A 1 123 ? 6.608 6.943 -12.893 1.00 77.12 123 SER A N 1
ATOM 930 C CA . SER A 1 123 ? 7.164 5.591 -12.794 1.00 77.12 123 SER A CA 1
ATOM 931 C C . SER A 1 123 ? 7.161 4.859 -14.136 1.00 77.12 123 SER A C 1
ATOM 933 O O . SER A 1 123 ? 8.168 4.251 -14.485 1.00 77.12 123 SER A O 1
ATOM 935 N N . ALA A 1 124 ? 6.067 4.926 -14.900 1.00 72.38 124 ALA A N 1
ATOM 936 C CA . ALA A 1 124 ? 5.975 4.286 -16.212 1.00 72.38 124 ALA A CA 1
ATOM 937 C C . ALA A 1 124 ? 7.005 4.855 -17.198 1.00 72.38 124 ALA A C 1
ATOM 939 O O . ALA A 1 124 ? 7.657 4.090 -17.903 1.00 72.38 124 ALA A O 1
ATOM 940 N N . LEU A 1 125 ? 7.201 6.177 -17.188 1.00 82.88 125 LEU A N 1
ATOM 941 C CA . LEU A 1 125 ? 8.207 6.846 -18.009 1.00 82.88 125 LEU A CA 1
ATOM 942 C C . LEU A 1 125 ? 9.628 6.377 -17.663 1.00 82.88 125 LEU A C 1
ATOM 944 O O . LEU A 1 125 ? 10.422 6.120 -18.562 1.00 82.88 125 LEU A O 1
ATOM 948 N N . VAL A 1 126 ? 9.939 6.204 -16.374 1.00 82.25 126 VAL A N 1
ATOM 949 C CA . VAL A 1 126 ? 11.249 5.692 -15.941 1.00 82.25 126 VAL A CA 1
ATOM 950 C C . VAL A 1 126 ? 11.455 4.237 -16.352 1.00 82.25 126 VAL A C 1
ATOM 952 O O . VAL A 1 126 ? 12.511 3.906 -16.883 1.00 82.25 126 VAL A O 1
ATOM 955 N N . TYR A 1 127 ? 10.475 3.361 -16.120 1.00 79.94 127 TYR A N 1
ATOM 956 C CA . TYR A 1 127 ? 10.625 1.942 -16.451 1.00 79.94 127 TYR A CA 1
ATOM 957 C C . TYR A 1 127 ? 10.637 1.684 -17.961 1.00 79.94 127 TYR A C 1
ATOM 959 O O . TYR A 1 127 ? 11.384 0.822 -18.406 1.00 79.94 127 TYR A O 1
ATOM 967 N N . GLY A 1 128 ? 9.875 2.448 -18.751 1.00 76.06 128 GLY A N 1
ATOM 968 C CA . GLY A 1 128 ? 9.888 2.354 -20.215 1.00 76.06 128 GLY A CA 1
ATOM 969 C C . GLY A 1 128 ? 11.176 2.872 -20.864 1.00 76.06 128 GLY A C 1
ATOM 970 O O . GLY A 1 128 ? 11.456 2.539 -22.008 1.00 76.06 128 GLY A O 1
ATOM 971 N N . ALA A 1 129 ? 11.972 3.661 -20.139 1.00 82.31 129 ALA A N 1
ATOM 972 C CA . ALA A 1 129 ? 13.259 4.182 -20.597 1.00 82.31 129 ALA A CA 1
ATOM 973 C C . ALA A 1 129 ? 14.456 3.274 -20.259 1.00 82.31 129 ALA A C 1
ATOM 975 O O . ALA A 1 129 ? 15.599 3.622 -20.564 1.00 82.31 129 ALA A O 1
ATOM 976 N N . MET A 1 130 ? 14.222 2.136 -19.600 1.00 78.44 130 MET A N 1
ATOM 977 C CA . MET A 1 130 ? 15.272 1.173 -19.276 1.00 78.44 130 MET A CA 1
ATOM 978 C C . MET A 1 130 ? 15.496 0.211 -20.455 1.00 78.44 130 MET A C 1
ATOM 980 O O . MET A 1 130 ? 14.522 -0.347 -20.957 1.00 78.44 130 MET A O 1
ATOM 984 N N . PRO A 1 131 ? 16.748 -0.027 -20.891 1.00 57.91 131 PRO A N 1
ATOM 985 C CA . PRO A 1 131 ? 17.033 -1.026 -21.918 1.00 57.91 131 PRO A CA 1
ATOM 986 C C . PRO A 1 131 ? 16.722 -2.440 -21.403 1.00 57.91 131 PRO A C 1
ATOM 988 O O . PRO A 1 131 ? 17.033 -2.758 -20.250 1.00 57.91 131 PRO A O 1
ATOM 991 N N . GLU A 1 132 ? 16.132 -3.288 -22.256 1.00 48.16 132 GLU A N 1
ATOM 992 C CA . GLU A 1 132 ? 15.655 -4.631 -21.877 1.00 48.16 132 GLU A CA 1
ATOM 993 C C . GLU A 1 132 ? 16.763 -5.510 -21.265 1.00 48.16 132 GLU A C 1
ATOM 995 O O . GLU A 1 132 ? 16.514 -6.253 -20.314 1.00 48.16 132 GLU A O 1
ATOM 1000 N N . GLU A 1 133 ? 18.012 -5.339 -21.706 1.00 42.19 133 GLU A N 1
ATOM 1001 C CA . GLU A 1 133 ? 19.173 -6.117 -21.250 1.00 42.19 133 GLU A CA 1
ATOM 1002 C C . GLU A 1 133 ? 19.636 -5.798 -19.815 1.00 42.19 133 GLU A C 1
ATOM 1004 O O . GLU A 1 133 ? 20.287 -6.623 -19.178 1.00 42.19 133 GLU A O 1
ATOM 1009 N N . ASN A 1 134 ? 19.247 -4.656 -19.235 1.00 40.12 134 ASN A N 1
ATOM 1010 C CA . ASN A 1 134 ? 19.667 -4.282 -17.875 1.00 40.12 134 ASN A CA 1
ATOM 1011 C C . ASN A 1 134 ? 18.701 -4.761 -16.777 1.00 40.12 134 ASN A C 1
ATOM 1013 O O . ASN A 1 134 ? 18.858 -4.425 -15.603 1.00 40.12 134 ASN A O 1
ATOM 1017 N N . THR A 1 135 ? 17.703 -5.567 -17.148 1.00 39.81 135 THR A N 1
ATOM 1018 C CA . THR A 1 135 ? 16.867 -6.312 -16.195 1.00 39.81 135 THR A CA 1
ATOM 1019 C C . THR A 1 135 ? 17.519 -7.622 -15.735 1.00 39.81 135 THR A C 1
ATOM 1021 O O . THR A 1 135 ? 17.025 -8.236 -14.793 1.00 39.81 135 THR A O 1
ATOM 1024 N N . SER A 1 136 ? 18.649 -8.016 -16.344 1.00 33.97 136 SER A N 1
ATOM 1025 C CA . SER A 1 136 ? 19.277 -9.331 -16.156 1.00 33.97 136 SER A CA 1
ATOM 1026 C C . SER A 1 136 ? 20.813 -9.289 -16.052 1.00 33.97 136 SER A C 1
ATOM 1028 O O . SER A 1 136 ? 21.470 -10.126 -16.649 1.00 33.97 136 SER A O 1
ATOM 1030 N N . ALA A 1 137 ? 21.433 -8.357 -15.313 1.00 35.59 137 ALA A N 1
ATOM 1031 C CA . ALA A 1 137 ? 22.856 -8.480 -14.936 1.00 35.59 137 ALA A CA 1
ATOM 1032 C C . ALA A 1 137 ? 23.288 -7.484 -13.843 1.00 35.59 137 ALA A C 1
ATOM 1034 O O . ALA A 1 137 ? 23.840 -6.427 -14.125 1.00 35.59 137 ALA A O 1
ATOM 1035 N N . THR A 1 138 ? 23.115 -7.831 -12.567 1.00 28.89 138 THR A N 1
ATOM 1036 C CA . THR A 1 138 ? 24.042 -7.422 -11.492 1.00 28.89 138 THR A CA 1
ATOM 1037 C C . THR A 1 138 ? 23.949 -8.463 -10.380 1.00 28.89 138 THR A C 1
ATOM 1039 O O . THR A 1 138 ? 23.205 -8.314 -9.416 1.00 28.89 138 THR A O 1
ATOM 1042 N N . SER A 1 139 ? 24.694 -9.556 -10.542 1.00 29.44 139 SER A N 1
ATOM 1043 C CA . SER A 1 139 ? 25.046 -10.428 -9.422 1.00 29.44 139 SER A CA 1
ATOM 1044 C C . SER A 1 139 ? 26.058 -9.663 -8.555 1.00 29.44 139 SER A C 1
ATOM 1046 O O . SER A 1 139 ? 27.075 -9.229 -9.104 1.00 29.44 139 SER A O 1
ATOM 1048 N N . PRO A 1 140 ? 25.830 -9.423 -7.251 1.00 30.09 140 PRO A N 1
ATOM 1049 C CA . PRO A 1 140 ? 26.810 -8.718 -6.436 1.00 30.09 140 PRO A CA 1
ATOM 1050 C C . PRO A 1 140 ? 28.026 -9.618 -6.201 1.00 30.09 140 PRO A C 1
ATOM 1052 O O . PRO A 1 140 ? 27.885 -10.758 -5.760 1.00 30.09 140 PRO A O 1
ATOM 1055 N N . ALA A 1 141 ? 29.211 -9.086 -6.496 1.00 27.80 141 ALA A N 1
ATOM 1056 C CA . ALA A 1 141 ? 30.489 -9.665 -6.109 1.00 27.80 141 ALA A CA 1
ATOM 1057 C C . ALA A 1 141 ? 30.578 -9.839 -4.580 1.00 27.80 141 ALA A C 1
ATOM 1059 O O . ALA A 1 141 ? 30.069 -9.011 -3.819 1.00 27.80 141 ALA A O 1
ATOM 1060 N N . GLU A 1 142 ? 31.235 -10.920 -4.156 1.00 25.33 142 GLU A N 1
ATOM 1061 C CA . GLU A 1 142 ? 31.550 -11.238 -2.759 1.00 25.33 142 GLU A CA 1
ATOM 1062 C C . GLU A 1 142 ? 32.204 -10.052 -2.023 1.00 25.33 142 GLU A C 1
ATOM 1064 O O . GLU A 1 142 ? 33.137 -9.439 -2.551 1.00 25.33 142 GLU A O 1
ATOM 1069 N N . PRO A 1 143 ? 31.774 -9.729 -0.788 1.00 29.05 143 PRO A N 1
ATOM 1070 C CA . PRO A 1 143 ? 32.495 -8.783 0.052 1.00 29.05 143 PRO A CA 1
ATOM 1071 C C . PRO A 1 143 ? 33.753 -9.444 0.649 1.00 29.05 143 PRO A C 1
ATOM 1073 O O . PRO A 1 143 ? 33.707 -10.620 1.019 1.00 29.05 143 PRO A O 1
ATOM 1076 N N . PRO A 1 144 ? 34.871 -8.706 0.791 1.00 26.80 144 PRO A N 1
ATOM 1077 C CA . PRO A 1 144 ? 36.084 -9.240 1.392 1.00 26.80 144 PRO A CA 1
ATOM 1078 C C . PRO A 1 144 ? 35.880 -9.502 2.887 1.00 26.80 144 PRO A C 1
ATOM 1080 O O . PRO A 1 144 ? 35.164 -8.777 3.584 1.00 26.80 144 PRO A O 1
ATOM 1083 N N . ALA A 1 145 ? 36.529 -10.561 3.361 1.00 30.02 145 ALA A N 1
ATOM 1084 C CA . ALA A 1 145 ? 36.535 -10.966 4.752 1.00 30.02 145 ALA A CA 1
ATOM 1085 C C . ALA A 1 145 ? 37.419 -10.054 5.622 1.00 30.02 145 ALA A C 1
ATOM 1087 O O . ALA A 1 145 ? 38.491 -9.622 5.206 1.00 30.02 145 ALA A O 1
ATOM 1088 N N . ASP A 1 146 ? 36.959 -9.919 6.868 1.00 27.97 146 ASP A N 1
ATOM 1089 C CA . ASP A 1 146 ? 37.694 -9.595 8.097 1.00 27.97 146 ASP A CA 1
ATOM 1090 C C . ASP A 1 146 ? 37.758 -8.122 8.564 1.00 27.97 146 ASP A C 1
ATOM 1092 O O . ASP A 1 146 ? 38.340 -7.254 7.920 1.00 27.97 146 ASP A O 1
ATOM 1096 N N . ALA A 1 147 ? 37.143 -7.853 9.729 1.00 26.19 147 ALA A N 1
ATOM 1097 C CA . ALA A 1 147 ? 37.857 -7.466 10.957 1.00 26.19 147 ALA A CA 1
ATOM 1098 C C . ALA A 1 147 ? 36.904 -6.980 12.080 1.00 26.19 147 ALA A C 1
ATOM 1100 O O . ALA A 1 147 ? 36.373 -5.871 12.068 1.00 26.19 147 ALA A O 1
ATOM 1101 N N . SER A 1 148 ? 36.832 -7.797 13.134 1.00 27.98 148 SER A N 1
ATOM 1102 C CA . SER A 1 148 ? 36.681 -7.439 14.560 1.00 27.98 148 SER A CA 1
ATOM 1103 C C . SER A 1 148 ? 35.377 -6.812 15.108 1.00 27.98 148 SER A C 1
ATOM 1105 O O . SER A 1 148 ? 35.124 -5.611 15.090 1.00 27.98 148 SER A O 1
ATOM 1107 N N . THR A 1 149 ? 34.621 -7.702 15.751 1.00 30.95 149 THR A N 1
ATOM 1108 C CA . THR A 1 149 ? 33.881 -7.590 17.023 1.00 30.95 149 THR A CA 1
ATOM 1109 C C . THR A 1 149 ? 34.108 -6.361 17.922 1.00 30.95 149 THR A C 1
ATOM 1111 O O . THR A 1 149 ? 35.225 -6.138 18.391 1.00 30.95 149 THR A O 1
ATOM 1114 N N . ARG A 1 150 ? 32.997 -5.745 18.367 1.00 26.52 150 ARG A N 1
ATOM 1115 C CA . ARG A 1 150 ? 32.727 -5.421 19.789 1.00 26.52 150 ARG A CA 1
ATOM 1116 C C . ARG A 1 150 ? 31.240 -5.646 20.118 1.00 26.52 150 ARG A C 1
ATOM 1118 O O . ARG A 1 150 ? 30.373 -5.164 19.392 1.00 26.52 150 ARG A O 1
ATOM 1125 N N . SER A 1 151 ? 30.988 -6.415 21.181 1.00 27.06 151 SER A N 1
ATOM 1126 C CA . SER A 1 151 ? 29.691 -6.628 21.850 1.00 27.06 151 SER A CA 1
ATOM 1127 C C . SER A 1 151 ? 29.222 -5.312 22.511 1.00 27.06 151 SER A C 1
ATOM 1129 O O . SER A 1 151 ? 30.024 -4.401 22.685 1.00 27.06 151 SER A O 1
ATOM 1131 N N . ASP A 1 152 ? 27.952 -5.050 22.825 1.00 25.97 152 ASP A N 1
ATOM 1132 C CA . ASP A 1 152 ? 26.954 -5.889 23.488 1.00 25.97 152 ASP A CA 1
ATOM 1133 C C . ASP A 1 152 ? 25.525 -5.356 23.269 1.00 25.97 152 ASP A C 1
ATOM 1135 O O . ASP A 1 152 ? 25.324 -4.162 23.040 1.00 25.97 152 ASP A O 1
ATOM 1139 N N . GLY A 1 153 ? 24.525 -6.237 23.424 1.00 25.47 153 GLY A N 1
ATOM 1140 C CA . GLY A 1 153 ? 23.141 -5.830 23.705 1.00 25.47 153 GLY A CA 1
ATOM 1141 C C . GLY A 1 153 ? 22.043 -6.585 22.949 1.00 25.47 153 GLY A C 1
ATOM 1142 O O . GLY A 1 153 ? 21.395 -6.015 22.077 1.00 25.47 153 GLY A O 1
ATOM 1143 N N . ALA A 1 154 ? 21.812 -7.849 23.320 1.00 31.50 154 ALA A N 1
ATOM 1144 C CA . ALA A 1 154 ? 20.573 -8.620 23.117 1.00 31.50 154 ALA A CA 1
ATOM 1145 C C . ALA A 1 154 ? 19.970 -8.645 21.691 1.00 31.50 154 ALA A C 1
ATOM 1147 O O . ALA A 1 154 ? 18.944 -8.025 21.404 1.00 31.50 154 ALA A O 1
ATOM 1148 N N . ARG A 1 155 ? 20.554 -9.458 20.801 1.00 32.62 155 ARG A N 1
ATOM 1149 C CA . ARG A 1 155 ? 19.979 -9.800 19.492 1.00 32.62 155 ARG A CA 1
ATOM 1150 C C . ARG A 1 155 ? 19.634 -11.292 19.486 1.00 32.62 155 ARG A C 1
ATOM 1152 O O . ARG A 1 155 ? 20.520 -12.133 19.444 1.00 32.62 155 ARG A O 1
ATOM 1159 N N . GLY A 1 156 ? 18.349 -11.619 19.621 1.00 27.88 156 GLY A N 1
ATOM 1160 C CA . GLY A 1 156 ? 17.883 -13.008 19.598 1.00 27.88 156 GLY A CA 1
ATOM 1161 C C . GLY A 1 156 ? 18.067 -13.678 18.221 1.00 27.88 156 GLY A C 1
ATOM 1162 O O . GLY A 1 156 ? 18.132 -12.975 17.207 1.00 27.88 156 GLY A O 1
ATOM 1163 N N . PRO A 1 157 ? 18.074 -15.024 18.162 1.00 29.84 157 PRO A N 1
ATOM 1164 C CA . PRO A 1 157 ? 18.433 -15.837 16.985 1.00 29.84 157 PRO A CA 1
ATOM 1165 C C . PRO A 1 157 ? 17.510 -15.695 15.755 1.00 29.84 157 PRO A C 1
ATOM 1167 O O . PRO A 1 157 ? 17.763 -16.297 14.718 1.00 29.84 157 PRO A O 1
ATOM 1170 N N . GLN A 1 158 ? 16.457 -14.874 15.821 1.00 40.69 158 GLN A N 1
ATOM 1171 C CA . GLN A 1 158 ? 15.561 -14.584 14.692 1.00 40.69 158 GLN A CA 1
ATOM 1172 C C . GLN A 1 158 ? 16.062 -13.467 13.759 1.00 40.69 158 GLN A C 1
ATOM 1174 O O . GLN A 1 158 ? 15.557 -13.337 12.647 1.00 40.69 158 GLN A O 1
ATOM 1179 N N . ALA A 1 159 ? 17.009 -12.628 14.193 1.00 37.72 159 ALA A N 1
ATOM 1180 C CA . ALA A 1 159 ? 17.434 -11.459 13.416 1.00 37.72 159 ALA A CA 1
ATOM 1181 C C . ALA A 1 159 ? 18.395 -11.795 12.258 1.00 37.72 159 ALA A C 1
ATOM 1183 O O . ALA A 1 159 ? 18.369 -11.090 11.251 1.00 37.72 159 ALA A O 1
ATOM 1184 N N . ASP A 1 160 ? 19.192 -12.863 12.380 1.00 36.28 160 ASP A N 1
ATOM 1185 C CA . ASP A 1 160 ? 20.222 -13.225 11.391 1.00 36.28 160 ASP A CA 1
ATOM 1186 C C . ASP A 1 160 ? 19.699 -14.098 10.237 1.00 36.28 160 ASP A C 1
ATOM 1188 O O . ASP A 1 160 ? 20.269 -14.071 9.148 1.00 36.28 160 ASP A O 1
ATOM 1192 N N . LEU A 1 161 ? 18.571 -14.802 10.409 1.00 44.94 161 LEU A N 1
ATOM 1193 C CA . LEU A 1 161 ? 17.974 -15.618 9.337 1.00 44.94 161 LEU A CA 1
ATOM 1194 C C . LEU A 1 161 ? 17.380 -14.774 8.189 1.00 44.94 161 LEU A C 1
ATOM 1196 O O . LEU A 1 161 ? 17.250 -15.250 7.066 1.00 44.94 161 LEU A O 1
ATOM 1200 N N . LEU A 1 162 ? 17.016 -13.519 8.471 1.00 50.75 162 LEU A N 1
ATOM 1201 C CA . LEU A 1 162 ? 16.228 -12.657 7.581 1.00 50.75 162 LEU A CA 1
ATOM 1202 C C . LEU A 1 162 ? 17.068 -11.743 6.678 1.00 50.75 162 LEU A C 1
ATOM 1204 O O . LEU A 1 162 ? 16.521 -11.058 5.818 1.00 50.75 162 LEU A O 1
ATOM 1208 N N . ALA A 1 163 ? 18.389 -11.699 6.873 1.00 45.28 163 ALA A N 1
ATOM 1209 C CA . ALA A 1 163 ? 19.284 -10.864 6.071 1.00 45.28 163 ALA A CA 1
ATOM 1210 C C . ALA A 1 163 ? 19.726 -11.514 4.749 1.00 45.28 163 ALA A C 1
ATOM 1212 O O . ALA A 1 163 ? 20.301 -10.831 3.907 1.00 45.28 163 ALA A O 1
ATOM 1213 N N . ARG A 1 164 ? 19.469 -12.819 4.575 1.00 54.25 164 ARG A N 1
ATOM 1214 C CA . ARG A 1 164 ? 19.902 -13.628 3.420 1.00 54.25 164 ARG A CA 1
ATOM 1215 C C . ARG A 1 164 ? 18.751 -14.349 2.709 1.00 54.25 164 ARG A C 1
ATOM 1217 O O . ARG A 1 164 ? 19.002 -15.243 1.910 1.00 54.25 164 ARG A O 1
ATOM 1224 N N . SER A 1 165 ? 17.504 -14.021 3.036 1.00 70.19 165 SER A N 1
ATOM 1225 C CA . SER A 1 165 ? 16.341 -14.724 2.492 1.00 70.19 165 SER A CA 1
ATOM 1226 C C . SER A 1 165 ? 16.168 -14.391 1.011 1.00 70.19 165 SER A C 1
ATOM 1228 O O . SER A 1 165 ? 16.063 -13.221 0.646 1.00 70.19 165 SER A O 1
ATOM 1230 N N . SER A 1 166 ? 16.131 -15.417 0.161 1.00 84.44 166 SER A N 1
ATOM 1231 C CA . SER A 1 166 ? 15.832 -15.240 -1.261 1.00 84.44 166 SER A CA 1
ATOM 1232 C C . SER A 1 166 ? 14.401 -14.703 -1.449 1.00 84.44 166 SER A C 1
ATOM 1234 O O . SER A 1 166 ? 13.566 -14.851 -0.547 1.00 84.44 166 SER A O 1
ATOM 1236 N N . PRO A 1 167 ? 14.048 -14.128 -2.615 1.00 86.62 167 PRO A N 1
ATOM 1237 C CA . PRO A 1 167 ? 12.661 -13.762 -2.906 1.00 86.62 167 PRO A CA 1
ATOM 1238 C C . PRO A 1 167 ? 11.665 -14.915 -2.699 1.00 86.62 167 PRO A C 1
ATOM 1240 O O . PRO A 1 167 ? 10.553 -14.687 -2.227 1.00 86.62 167 PRO A O 1
ATOM 1243 N N . VAL A 1 168 ? 12.080 -16.157 -2.976 1.00 85.50 168 VAL A N 1
ATOM 1244 C CA . VAL A 1 168 ? 11.275 -17.368 -2.754 1.00 85.50 168 VAL A CA 1
ATOM 1245 C C . VAL A 1 168 ? 11.012 -17.593 -1.265 1.00 85.50 168 VAL A C 1
ATOM 1247 O O . VAL A 1 168 ? 9.867 -17.826 -0.875 1.00 85.50 168 VAL A O 1
ATOM 1250 N N . ASP A 1 169 ? 12.035 -17.454 -0.420 1.00 87.00 169 ASP A N 1
ATOM 1251 C CA . ASP A 1 169 ? 11.893 -17.604 1.033 1.00 87.00 169 ASP A CA 1
ATOM 1252 C C . ASP A 1 169 ? 10.986 -16.520 1.618 1.00 87.00 169 ASP A C 1
ATOM 1254 O O . ASP A 1 169 ? 10.129 -16.796 2.458 1.00 87.00 169 ASP A O 1
ATOM 1258 N N . VAL A 1 170 ? 11.135 -15.280 1.142 1.00 91.06 170 VAL A N 1
ATOM 1259 C CA . VAL A 1 170 ? 10.289 -14.156 1.556 1.00 91.06 170 VAL A CA 1
ATOM 1260 C C . VAL A 1 170 ? 8.839 -14.388 1.134 1.00 91.06 170 VAL A C 1
ATOM 1262 O O . VAL A 1 170 ? 7.932 -14.198 1.945 1.00 91.06 170 VAL A O 1
ATOM 1265 N N . ALA A 1 171 ? 8.602 -14.838 -0.100 1.00 91.81 171 ALA A N 1
ATOM 1266 C CA . ALA A 1 171 ? 7.271 -15.165 -0.598 1.00 91.81 171 ALA A CA 1
ATOM 1267 C C . ALA A 1 171 ? 6.621 -16.300 0.215 1.00 91.81 171 ALA A C 1
ATOM 1269 O O . ALA A 1 171 ? 5.467 -16.186 0.639 1.00 91.81 171 ALA A O 1
ATOM 1270 N N . ALA A 1 172 ? 7.373 -17.365 0.505 1.00 87.81 172 ALA A N 1
ATOM 1271 C CA . ALA A 1 172 ? 6.920 -18.469 1.346 1.00 87.81 172 ALA A CA 1
ATOM 1272 C C . ALA A 1 172 ? 6.605 -18.008 2.779 1.00 87.81 172 ALA A C 1
ATOM 1274 O O . ALA A 1 172 ? 5.582 -18.396 3.347 1.00 87.81 172 ALA A O 1
ATOM 1275 N N . ALA A 1 173 ? 7.438 -17.137 3.352 1.00 91.12 173 ALA A N 1
ATOM 1276 C CA . ALA A 1 173 ? 7.228 -16.577 4.680 1.00 91.12 173 ALA A CA 1
ATOM 1277 C C . ALA A 1 173 ? 6.014 -15.633 4.733 1.00 91.12 173 ALA A C 1
ATOM 1279 O O . ALA A 1 173 ? 5.246 -15.691 5.691 1.00 91.12 173 ALA A O 1
ATOM 1280 N N . LEU A 1 174 ? 5.761 -14.827 3.698 1.00 93.38 174 LEU A N 1
ATOM 1281 C CA . LEU A 1 174 ? 4.543 -14.012 3.612 1.00 93.38 174 LEU A CA 1
ATOM 1282 C C . LEU A 1 174 ? 3.281 -14.876 3.526 1.00 93.38 174 LEU A C 1
ATOM 1284 O O . LEU A 1 174 ? 2.275 -14.531 4.136 1.00 93.38 174 LEU A O 1
ATOM 1288 N N . ARG A 1 175 ? 3.328 -16.010 2.822 1.00 92.81 175 ARG A N 1
ATOM 1289 C CA . ARG A 1 175 ? 2.220 -16.982 2.778 1.00 92.81 175 ARG A CA 1
ATOM 1290 C C . ARG A 1 175 ? 2.060 -17.770 4.078 1.00 92.81 175 ARG A C 1
ATOM 1292 O O . ARG A 1 175 ? 1.024 -18.406 4.284 1.00 92.81 175 ARG A O 1
ATOM 1299 N N . SER A 1 176 ? 3.085 -17.778 4.929 1.00 80.62 176 SER A N 1
ATOM 1300 C CA . SER A 1 176 ? 3.089 -18.562 6.158 1.00 80.62 176 SER A CA 1
ATOM 1301 C C . SER A 1 176 ? 2.103 -18.019 7.196 1.00 80.62 176 SER A C 1
ATOM 1303 O O . SER A 1 176 ? 1.791 -16.832 7.255 1.00 80.62 176 SER A O 1
ATOM 1305 N N . THR A 1 177 ? 1.581 -18.930 8.009 1.00 65.62 177 THR A N 1
ATOM 1306 C CA . THR A 1 177 ? 0.590 -18.675 9.061 1.00 65.62 177 THR A CA 1
ATOM 1307 C C . THR A 1 177 ? 1.253 -18.590 10.439 1.00 65.62 177 THR A C 1
ATOM 1309 O O . THR A 1 177 ? 2.262 -19.268 10.655 1.00 65.62 177 THR A O 1
ATOM 1312 N N . PRO A 1 178 ? 0.655 -17.867 11.407 1.00 81.25 178 PRO A N 1
ATOM 1313 C CA . PRO A 1 178 ? -0.695 -17.288 11.366 1.00 81.25 178 PRO A CA 1
ATOM 1314 C C . PRO A 1 178 ? -0.762 -15.867 10.782 1.00 81.25 178 PRO A C 1
ATOM 1316 O O . PRO A 1 178 ? 0.031 -14.997 11.136 1.00 81.25 178 PRO A O 1
ATOM 1319 N N . ALA A 1 179 ? -1.767 -15.617 9.936 1.00 89.25 179 ALA A N 1
ATOM 1320 C CA . ALA A 1 179 ? -2.148 -14.262 9.543 1.00 89.25 179 ALA A CA 1
ATOM 1321 C C . ALA A 1 179 ? -2.931 -13.587 10.681 1.00 89.25 179 ALA A C 1
ATOM 1323 O O . ALA A 1 179 ? -3.813 -14.193 11.289 1.00 89.25 179 ALA A O 1
ATOM 1324 N N . THR A 1 180 ? -2.620 -12.327 10.974 1.00 94.19 180 THR A N 1
ATOM 1325 C CA . THR A 1 180 ? -3.282 -11.548 12.031 1.00 94.19 180 THR A CA 1
ATOM 1326 C C . THR A 1 180 ? -4.440 -10.753 11.436 1.00 94.19 180 THR A C 1
ATOM 1328 O O . THR A 1 180 ? -4.241 -10.038 10.454 1.00 94.19 180 THR A O 1
ATOM 1331 N N . LYS A 1 181 ? -5.646 -10.830 12.014 1.00 96.69 181 LYS A N 1
ATOM 1332 C CA . LYS A 1 181 ? -6.781 -10.009 11.561 1.00 96.69 181 LYS A CA 1
ATOM 1333 C C . LYS A 1 181 ? -6.454 -8.525 11.747 1.00 96.69 181 LYS A C 1
ATOM 1335 O O . LYS A 1 181 ? -5.932 -8.125 12.784 1.00 96.69 181 LYS A O 1
ATOM 1340 N N . ALA A 1 182 ? -6.777 -7.687 10.765 1.00 97.06 182 ALA A N 1
ATOM 1341 C CA . ALA A 1 182 ? -6.369 -6.284 10.746 1.00 97.06 182 ALA A CA 1
ATOM 1342 C C . ALA A 1 182 ? -6.883 -5.462 11.946 1.00 97.06 182 ALA A C 1
ATOM 1344 O O . ALA A 1 182 ? -6.184 -4.556 12.405 1.00 97.06 182 ALA A O 1
ATOM 1345 N N . ARG A 1 183 ? -8.061 -5.786 12.502 1.00 96.12 183 ARG A N 1
ATOM 1346 C CA . ARG A 1 183 ? -8.550 -5.179 13.757 1.00 96.12 183 ARG A CA 1
ATOM 1347 C C . ARG A 1 183 ? -7.632 -5.417 14.960 1.00 96.12 183 ARG A C 1
ATOM 1349 O O . ARG A 1 183 ? -7.528 -4.525 15.796 1.00 96.12 183 ARG A O 1
ATOM 1356 N N . ASP A 1 184 ? -6.915 -6.538 14.983 1.00 95.62 184 ASP A N 1
ATOM 1357 C CA . ASP A 1 184 ? -6.034 -6.947 16.084 1.00 95.62 184 ASP A CA 1
ATOM 1358 C C . ASP A 1 184 ? -4.580 -6.483 15.875 1.00 95.62 184 ASP A C 1
ATOM 1360 O O . ASP A 1 184 ? -3.730 -6.598 16.762 1.00 95.62 184 ASP A O 1
ATOM 1364 N N . VAL A 1 185 ? -4.268 -5.904 14.708 1.00 92.44 185 VAL A N 1
ATOM 1365 C CA . VAL A 1 185 ? -2.935 -5.375 14.410 1.00 92.44 185 VAL A CA 1
ATOM 1366 C C . VAL A 1 185 ? -2.733 -4.030 15.105 1.00 92.44 185 VAL A C 1
ATOM 1368 O O . VAL A 1 185 ? -3.215 -2.977 14.678 1.00 92.44 185 VAL A O 1
ATOM 1371 N N . THR A 1 186 ? -1.953 -4.067 16.182 1.00 91.88 186 THR A N 1
ATOM 1372 C CA . THR A 1 186 ? -1.547 -2.893 16.962 1.00 91.88 186 THR A CA 1
ATOM 1373 C C . THR A 1 186 ? -0.051 -2.617 16.815 1.00 91.88 186 THR A C 1
ATOM 1375 O O . THR A 1 186 ? 0.718 -3.436 16.308 1.00 91.88 186 THR A O 1
ATOM 1378 N N . ARG A 1 187 ? 0.412 -1.458 17.310 1.00 88.31 187 ARG A N 1
ATOM 1379 C CA . ARG A 1 187 ? 1.854 -1.146 17.348 1.00 88.31 187 ARG A CA 1
ATOM 1380 C C . ARG A 1 187 ? 2.652 -2.153 18.188 1.00 88.31 187 ARG A C 1
ATOM 1382 O O . ARG A 1 187 ? 3.843 -2.304 17.933 1.00 88.31 187 ARG A O 1
ATOM 1389 N N . ALA A 1 188 ? 2.025 -2.807 19.168 1.00 84.25 188 ALA A N 1
ATOM 1390 C CA . ALA A 1 188 ? 2.674 -3.803 20.017 1.00 84.25 188 ALA A CA 1
ATOM 1391 C C . ALA A 1 188 ? 2.960 -5.105 19.254 1.00 84.25 188 ALA A C 1
ATOM 1393 O O . ALA A 1 188 ? 4.042 -5.665 19.394 1.00 84.25 188 ALA A O 1
ATOM 1394 N N . VAL A 1 189 ? 2.024 -5.533 18.403 1.00 87.88 189 VAL A N 1
ATOM 1395 C CA . VAL A 1 189 ? 2.146 -6.763 17.603 1.00 87.88 189 VAL A CA 1
ATOM 1396 C C . VAL A 1 189 ? 3.007 -6.537 16.358 1.00 87.88 189 VAL A C 1
ATOM 1398 O O . VAL A 1 189 ? 3.762 -7.410 15.938 1.00 87.88 189 VAL A O 1
ATOM 1401 N N . CYS A 1 190 ? 2.928 -5.344 15.766 1.00 86.94 190 CYS A N 1
ATOM 1402 C CA . CYS A 1 190 ? 3.628 -5.045 14.526 1.00 86.94 190 CYS A CA 1
ATOM 1403 C C . CYS A 1 190 ? 5.127 -4.760 14.781 1.00 86.94 190 CYS A C 1
ATOM 1405 O O . CYS A 1 190 ? 5.462 -3.853 15.567 1.00 86.94 190 CYS A O 1
ATOM 1407 N N . PRO A 1 191 ? 6.050 -5.468 14.101 1.00 86.94 191 PRO A N 1
ATOM 1408 C CA . PRO A 1 191 ? 7.476 -5.357 14.368 1.00 86.94 191 PRO A CA 1
ATOM 1409 C C . PRO A 1 191 ? 8.025 -3.972 14.036 1.00 86.94 191 PRO A C 1
ATOM 1411 O O . PRO A 1 191 ? 7.579 -3.278 13.115 1.00 86.94 191 PRO A O 1
ATOM 1414 N N . ASN A 1 192 ? 9.049 -3.588 14.794 1.00 84.75 192 ASN A N 1
ATOM 1415 C CA . ASN A 1 192 ? 9.829 -2.398 14.516 1.00 84.75 192 ASN A CA 1
ATOM 1416 C C . ASN A 1 192 ? 10.999 -2.759 13.587 1.00 84.75 192 ASN A C 1
ATOM 1418 O O . ASN A 1 192 ? 11.823 -3.608 13.926 1.00 84.75 192 ASN A O 1
ATOM 1422 N N . GLY A 1 193 ? 11.056 -2.134 12.414 1.00 84.50 193 GLY A N 1
ATOM 1423 C CA . GLY A 1 193 ? 12.101 -2.354 11.411 1.00 84.50 193 GLY A CA 1
ATOM 1424 C C . GLY A 1 193 ? 11.560 -2.589 9.996 1.00 84.50 193 GLY A C 1
ATOM 1425 O O . GLY A 1 193 ? 10.343 -2.742 9.832 1.00 84.50 193 GLY A O 1
ATOM 1426 N N . PRO A 1 194 ? 12.454 -2.586 8.996 1.00 87.94 194 PRO A N 1
ATOM 1427 C CA . PRO A 1 194 ? 12.094 -2.714 7.591 1.00 87.94 194 PRO A CA 1
ATOM 1428 C C . PRO A 1 194 ? 11.603 -4.120 7.258 1.00 87.94 194 PRO A C 1
ATOM 1430 O O . PRO A 1 194 ? 11.873 -5.083 7.984 1.00 87.94 194 PRO A O 1
ATOM 1433 N N . GLY A 1 195 ? 10.867 -4.233 6.157 1.00 92.62 195 GLY A N 1
ATOM 1434 C CA . GLY A 1 195 ? 10.364 -5.515 5.689 1.00 92.62 195 GLY A CA 1
ATOM 1435 C C . GLY A 1 195 ? 9.252 -5.418 4.658 1.00 92.62 195 GLY A C 1
ATOM 1436 O O . GLY A 1 195 ? 8.916 -4.332 4.177 1.00 92.62 195 GLY A O 1
ATOM 1437 N N . LEU A 1 196 ? 8.677 -6.579 4.364 1.00 94.88 196 LEU A N 1
ATOM 1438 C CA . LEU A 1 196 ? 7.533 -6.764 3.482 1.00 94.88 196 LEU A CA 1
ATOM 1439 C C . LEU A 1 196 ? 6.310 -7.202 4.291 1.00 94.88 196 LEU A C 1
ATOM 1441 O O . LEU A 1 196 ? 6.429 -7.762 5.383 1.00 94.88 196 LEU A O 1
ATOM 1445 N N . TYR A 1 197 ? 5.128 -6.940 3.753 1.00 96.69 197 TYR A N 1
ATOM 1446 C CA . TYR A 1 197 ? 3.850 -7.348 4.320 1.00 96.69 197 TYR A CA 1
ATOM 1447 C C . TYR A 1 197 ? 2.871 -7.719 3.218 1.00 96.69 197 TYR A C 1
ATOM 1449 O O . TYR A 1 197 ? 2.903 -7.141 2.131 1.00 96.69 197 TYR A O 1
ATOM 1457 N N . ALA A 1 198 ? 1.983 -8.656 3.526 1.00 97.75 198 ALA A N 1
ATOM 1458 C CA . ALA A 1 198 ? 0.930 -9.103 2.633 1.00 97.75 198 ALA A CA 1
ATOM 1459 C C . ALA A 1 198 ? -0.432 -8.936 3.307 1.00 97.75 198 ALA A C 1
ATOM 1461 O O . ALA A 1 198 ? -0.600 -9.264 4.484 1.00 97.75 198 ALA A O 1
ATOM 1462 N N . TRP A 1 199 ? -1.380 -8.394 2.551 1.00 98.25 199 TRP A N 1
ATOM 1463 C CA . TRP A 1 199 ? -2.776 -8.252 2.934 1.00 98.25 199 TRP A CA 1
ATOM 1464 C C . TRP A 1 199 ? -3.596 -9.339 2.267 1.00 98.25 199 TRP A C 1
ATOM 1466 O O . TRP A 1 199 ? -3.486 -9.548 1.059 1.00 98.25 199 TRP A O 1
ATOM 1476 N N . TRP A 1 200 ? -4.441 -9.971 3.064 1.00 97.88 200 TRP A N 1
ATOM 1477 C CA . TRP A 1 200 ? -5.245 -11.112 2.666 1.00 97.88 200 TRP A CA 1
ATOM 1478 C C . TRP A 1 200 ? -6.718 -10.855 2.962 1.00 97.88 200 TRP A C 1
ATOM 1480 O O . TRP A 1 200 ? -7.039 -10.081 3.870 1.00 97.88 200 TRP A O 1
ATOM 1490 N N . CYS A 1 201 ? -7.602 -11.539 2.252 1.00 97.25 201 CYS A N 1
ATOM 1491 C CA . CYS A 1 201 ? -9.031 -11.567 2.538 1.00 97.25 201 CYS A CA 1
ATOM 1492 C C . CYS A 1 201 ? -9.591 -12.982 2.437 1.00 97.25 201 CYS A C 1
ATOM 1494 O O . CYS A 1 201 ? -8.912 -13.901 1.989 1.00 97.25 201 CYS A O 1
ATOM 1496 N N . GLU A 1 202 ? -10.835 -13.156 2.864 1.00 95.94 202 GLU A N 1
ATOM 1497 C CA . GLU A 1 202 ? -11.581 -14.375 2.561 1.00 95.94 202 GLU A CA 1
ATOM 1498 C C . GLU A 1 202 ? -11.935 -14.418 1.059 1.00 95.94 202 GLU A C 1
ATOM 1500 O O . GLU A 1 202 ? -12.102 -13.351 0.450 1.00 95.94 202 GLU A O 1
ATOM 1505 N N . PRO A 1 203 ? -12.021 -15.618 0.454 1.00 94.56 203 PRO A N 1
ATOM 1506 C CA . PRO A 1 203 ? -12.382 -15.782 -0.950 1.00 94.56 203 PRO A CA 1
ATOM 1507 C C . PRO A 1 203 ? -13.677 -15.063 -1.325 1.00 94.56 203 PRO A C 1
ATOM 1509 O O . PRO A 1 203 ? -14.660 -15.104 -0.584 1.00 94.56 203 PRO A O 1
ATOM 1512 N N . GLY A 1 204 ? -13.681 -14.409 -2.487 1.00 91.19 204 GLY A N 1
ATOM 1513 C CA . GLY A 1 204 ? -14.865 -13.734 -3.031 1.00 91.19 204 GLY A CA 1
ATOM 1514 C C . GLY A 1 204 ? -15.260 -12.421 -2.343 1.00 91.19 204 GLY A C 1
ATOM 1515 O O . GLY A 1 204 ? -16.252 -11.815 -2.738 1.00 91.19 204 GLY A O 1
ATOM 1516 N N . LEU A 1 205 ? -14.496 -11.941 -1.352 1.00 93.81 205 LEU A N 1
ATOM 1517 C CA . LEU A 1 205 ? -14.783 -10.667 -0.681 1.00 93.81 205 LEU A CA 1
ATOM 1518 C C . LEU A 1 205 ? -14.708 -9.465 -1.639 1.00 93.81 205 LEU A C 1
ATOM 1520 O O . LEU A 1 205 ? -15.482 -8.520 -1.508 1.00 93.81 205 LEU A O 1
ATOM 1524 N N . VAL A 1 206 ? -13.743 -9.469 -2.562 1.00 92.38 206 VAL A N 1
ATOM 1525 C CA . VAL A 1 206 ? -13.566 -8.395 -3.547 1.00 92.38 206 VAL A CA 1
ATOM 1526 C C . VAL A 1 206 ? -14.189 -8.857 -4.868 1.00 92.38 206 VAL A C 1
ATOM 1528 O O . VAL A 1 206 ? -13.603 -9.721 -5.522 1.00 92.38 206 VAL A O 1
ATOM 1531 N N . PRO A 1 207 ? -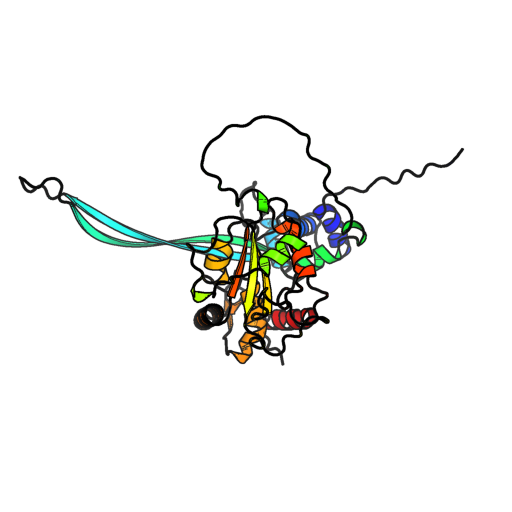15.363 -8.325 -5.262 1.00 88.88 207 PRO A N 1
ATOM 1532 C CA . PRO A 1 207 ? -16.050 -8.756 -6.474 1.00 88.88 207 PRO A CA 1
ATOM 1533 C C . PRO A 1 207 ? -15.247 -8.406 -7.729 1.00 88.88 207 PRO A C 1
ATOM 1535 O O . PRO A 1 207 ? -14.452 -7.461 -7.739 1.00 88.88 207 PRO A O 1
ATOM 1538 N N . ASP A 1 208 ? -15.469 -9.184 -8.789 1.00 89.44 208 ASP A N 1
ATOM 1539 C CA . ASP A 1 208 ? -14.901 -9.000 -10.134 1.00 89.44 208 ASP A CA 1
ATOM 1540 C C . ASP A 1 208 ? -13.366 -9.004 -10.210 1.00 89.44 208 ASP A C 1
ATOM 1542 O O . ASP A 1 208 ? -12.773 -8.641 -11.227 1.00 89.44 208 ASP A O 1
ATOM 1546 N N . LEU A 1 209 ? -12.699 -9.432 -9.138 1.00 90.50 209 LEU A N 1
ATOM 1547 C CA . LEU A 1 209 ? -11.259 -9.605 -9.099 1.00 90.50 209 LEU A CA 1
ATOM 1548 C C . LEU A 1 209 ? -10.891 -10.866 -9.890 1.00 90.50 209 LEU A C 1
ATOM 1550 O O . LEU A 1 209 ? -11.118 -11.981 -9.426 1.00 90.50 209 LEU A O 1
ATOM 1554 N N . ALA A 1 210 ? -10.299 -10.715 -11.076 1.00 90.00 210 ALA A N 1
ATOM 1555 C CA . ALA A 1 210 ? -9.783 -11.873 -11.796 1.00 90.00 210 ALA A CA 1
ATOM 1556 C C . ALA A 1 210 ? -8.606 -12.486 -11.025 1.00 90.00 210 ALA A C 1
ATOM 1558 O O . ALA A 1 210 ? -7.800 -11.773 -10.418 1.00 90.00 210 ALA A O 1
ATOM 1559 N N . HIS A 1 211 ? -8.489 -13.808 -11.072 1.00 85.94 211 HIS A N 1
ATOM 1560 C CA . HIS A 1 211 ? -7.341 -14.524 -10.527 1.00 85.94 211 HIS A CA 1
ATOM 1561 C C . HIS A 1 211 ? -6.244 -14.689 -11.583 1.00 85.94 211 HIS A C 1
ATOM 1563 O O . HIS A 1 211 ? -6.484 -14.512 -12.780 1.00 85.94 211 HIS A O 1
ATOM 1569 N N . ALA A 1 212 ? -5.032 -15.032 -11.142 1.00 83.94 212 ALA A N 1
ATOM 1570 C CA . ALA A 1 212 ? -3.973 -15.459 -12.049 1.00 83.94 212 ALA A CA 1
ATOM 1571 C C . ALA A 1 212 ? -4.386 -16.753 -12.793 1.00 83.94 212 ALA A C 1
ATOM 1573 O O . ALA A 1 212 ? -5.297 -17.448 -12.335 1.00 83.94 212 ALA A O 1
ATOM 1574 N N . PRO A 1 213 ? -3.732 -17.105 -13.920 1.00 79.38 213 PRO A N 1
ATOM 1575 C CA . PRO A 1 213 ? -4.065 -18.312 -14.688 1.00 79.38 213 PRO A CA 1
ATOM 1576 C C . PRO A 1 213 ? -4.086 -19.602 -13.854 1.00 79.38 213 PRO A C 1
ATOM 1578 O O . PRO A 1 213 ? -4.940 -20.456 -14.072 1.00 79.38 213 PRO A O 1
ATOM 1581 N N . ASP A 1 214 ? -3.205 -19.696 -12.856 1.00 85.62 214 ASP A N 1
ATOM 1582 C CA . ASP A 1 214 ? -3.092 -20.847 -11.951 1.00 85.62 214 ASP A CA 1
ATOM 1583 C C . ASP A 1 214 ? -4.000 -20.736 -10.706 1.00 85.62 214 ASP A C 1
ATOM 1585 O O . ASP A 1 214 ? -3.870 -21.507 -9.754 1.00 85.62 214 ASP A O 1
ATOM 1589 N N . GLY A 1 215 ? -4.928 -19.774 -10.697 1.00 87.88 215 GLY A N 1
ATOM 1590 C CA . GLY A 1 215 ? -5.831 -19.483 -9.585 1.00 87.88 215 GLY A CA 1
ATOM 1591 C C . GLY A 1 215 ? -5.311 -18.408 -8.618 1.00 87.88 215 GLY A C 1
ATOM 1592 O O . GLY A 1 215 ? -4.298 -17.750 -8.877 1.00 87.88 215 GLY A O 1
ATOM 1593 N N . PRO A 1 216 ? -6.030 -18.156 -7.507 1.00 90.00 216 PRO A N 1
ATOM 1594 C CA . PRO A 1 216 ? -5.609 -17.187 -6.504 1.00 90.00 216 PRO A CA 1
ATOM 1595 C C . PRO A 1 216 ? -4.371 -17.666 -5.746 1.00 90.00 216 PRO A C 1
ATOM 1597 O O . PRO A 1 216 ? -4.256 -18.826 -5.346 1.00 90.00 216 PRO A O 1
ATOM 1600 N N . THR A 1 217 ? -3.474 -16.735 -5.431 1.00 92.94 217 THR A N 1
ATOM 1601 C CA . THR A 1 217 ? -2.429 -16.992 -4.439 1.00 92.94 217 THR A CA 1
ATOM 1602 C C . THR A 1 217 ? -3.056 -17.074 -3.052 1.00 92.94 217 THR A C 1
ATOM 1604 O O . THR A 1 217 ? -3.588 -16.084 -2.550 1.00 92.94 217 THR A O 1
ATOM 1607 N N . VAL A 1 218 ? -2.951 -18.239 -2.408 1.00 92.94 218 VAL A N 1
ATOM 1608 C CA . VAL A 1 218 ? -3.562 -18.505 -1.095 1.00 92.94 218 VAL A CA 1
ATOM 1609 C C . VAL A 1 218 ? -2.551 -18.580 0.053 1.00 92.94 218 VAL A C 1
ATOM 1611 O O . VAL A 1 218 ? -1.368 -18.909 -0.141 1.00 92.94 218 VAL A O 1
ATOM 1614 N N . SER A 1 219 ? -3.036 -18.296 1.267 1.00 91.75 219 SER A N 1
ATOM 1615 C CA . SER A 1 219 ? -2.329 -18.538 2.531 1.00 91.75 219 SER A CA 1
ATOM 1616 C C . SER A 1 219 ? -1.961 -20.016 2.696 1.00 91.75 219 SER A C 1
ATOM 1618 O O . SER A 1 219 ? -2.519 -20.894 2.041 1.00 91.75 219 SER A O 1
ATOM 1620 N N . LYS A 1 220 ? -1.017 -20.323 3.596 1.00 86.62 220 LYS A N 1
ATOM 1621 C CA . LYS A 1 220 ? -0.532 -21.700 3.819 1.00 86.62 220 LYS A CA 1
ATOM 1622 C C . LYS A 1 220 ? -1.638 -22.706 4.169 1.00 86.62 220 LYS A C 1
ATOM 1624 O O . LYS A 1 220 ? -1.509 -23.877 3.834 1.00 86.62 220 LYS A O 1
ATOM 1629 N N . ASP A 1 221 ? -2.693 -22.265 4.845 1.00 88.81 221 ASP A N 1
ATOM 1630 C CA . ASP A 1 221 ? -3.857 -23.085 5.202 1.00 88.81 221 ASP A CA 1
ATOM 1631 C C . ASP A 1 221 ? -4.980 -23.062 4.148 1.00 88.81 221 ASP A C 1
ATOM 1633 O O . ASP A 1 221 ? -6.026 -23.667 4.365 1.00 88.81 221 ASP A O 1
ATOM 1637 N N . GLY A 1 222 ? -4.785 -22.358 3.028 1.00 90.38 222 GLY A N 1
ATOM 1638 C CA . GLY A 1 222 ? -5.736 -22.269 1.920 1.00 90.38 222 GLY A CA 1
ATOM 1639 C C . GLY A 1 222 ? -6.996 -21.446 2.204 1.00 90.38 222 GLY A C 1
ATOM 1640 O O . GLY A 1 222 ? -7.901 -21.443 1.378 1.00 90.38 222 GLY A O 1
ATOM 1641 N N . ARG A 1 223 ? -7.092 -20.770 3.359 1.00 91.94 223 ARG A N 1
ATOM 1642 C CA . ARG A 1 223 ? -8.326 -20.083 3.785 1.00 91.94 223 ARG A CA 1
ATOM 1643 C C . ARG A 1 223 ? -8.438 -18.635 3.329 1.00 91.94 223 ARG A C 1
ATOM 1645 O O . ARG A 1 223 ? -9.532 -18.083 3.379 1.00 91.94 223 ARG A O 1
ATOM 1652 N N . LEU A 1 224 ? -7.323 -18.007 2.969 1.00 95.94 224 LEU A N 1
ATOM 1653 C CA . LEU A 1 224 ? -7.280 -16.600 2.597 1.00 95.94 224 LEU A CA 1
ATOM 1654 C C . LEU A 1 224 ? -6.629 -16.423 1.231 1.00 95.94 224 LEU A C 1
ATOM 1656 O O . LEU A 1 224 ? -5.647 -17.094 0.916 1.00 95.94 224 LEU A O 1
ATOM 1660 N N . GLU A 1 225 ? -7.130 -15.458 0.473 1.00 96.06 225 GLU A N 1
ATOM 1661 C CA . GLU A 1 225 ? -6.597 -15.039 -0.818 1.00 96.06 225 GLU A CA 1
ATOM 1662 C C . GLU A 1 225 ? -5.756 -13.776 -0.660 1.00 96.06 225 GLU A C 1
ATOM 1664 O O . GLU A 1 225 ? -6.076 -12.868 0.115 1.00 96.06 225 GLU A O 1
ATOM 1669 N N . LEU A 1 226 ? -4.641 -13.729 -1.383 1.00 96.75 226 LEU A N 1
ATOM 1670 C CA . LEU A 1 226 ? -3.760 -12.576 -1.414 1.00 96.75 226 LEU A CA 1
ATOM 1671 C C . LEU A 1 226 ? -4.437 -11.425 -2.155 1.00 96.75 226 LEU A C 1
ATOM 1673 O O . LEU A 1 226 ? -4.895 -11.594 -3.279 1.00 96.75 226 LEU A O 1
ATOM 1677 N N . LEU A 1 227 ? -4.407 -10.230 -1.568 1.00 96.69 227 LEU A N 1
ATOM 1678 C CA . LEU A 1 227 ? -4.847 -9.004 -2.233 1.00 96.69 227 LEU A CA 1
ATOM 1679 C C . LEU A 1 227 ? -3.680 -8.124 -2.657 1.00 96.69 227 LEU A C 1
ATOM 1681 O O . LEU A 1 227 ? -3.668 -7.580 -3.760 1.00 96.69 227 LEU A O 1
ATOM 1685 N N . TYR A 1 228 ? -2.718 -7.928 -1.759 1.00 97.19 228 TYR A N 1
ATOM 1686 C CA . TYR A 1 228 ? -1.704 -6.895 -1.929 1.00 97.19 228 TYR A CA 1
ATOM 1687 C C . TYR A 1 228 ? -0.430 -7.229 -1.162 1.00 97.19 228 TYR A C 1
ATOM 1689 O O . TYR A 1 228 ? -0.491 -7.624 0.001 1.00 97.19 228 TYR A O 1
ATOM 1697 N N . VAL A 1 229 ? 0.722 -6.967 -1.773 1.00 96.75 229 VAL A N 1
ATOM 1698 C CA . VAL A 1 229 ? 2.038 -6.998 -1.126 1.00 96.75 229 VAL A CA 1
ATOM 1699 C C . VAL A 1 229 ? 2.625 -5.595 -1.121 1.00 96.75 229 VAL A C 1
ATOM 1701 O O . VAL A 1 229 ? 2.590 -4.879 -2.120 1.00 96.75 229 VAL A O 1
ATOM 1704 N N . GLY A 1 230 ? 3.192 -5.179 0.004 1.00 94.12 230 GLY A N 1
ATOM 1705 C CA . GLY A 1 230 ? 3.957 -3.943 0.065 1.00 94.12 230 GLY A CA 1
ATOM 1706 C C . GLY A 1 230 ? 5.201 -4.078 0.915 1.00 94.12 230 GLY A C 1
ATOM 1707 O O . GLY A 1 230 ? 5.387 -5.055 1.637 1.00 94.12 230 GLY A O 1
ATOM 1708 N N . LEU A 1 231 ? 6.032 -3.042 0.861 1.00 94.12 231 LEU A N 1
ATOM 1709 C CA . LEU A 1 231 ? 7.234 -2.947 1.673 1.00 94.12 231 LEU A CA 1
ATOM 1710 C C . LEU A 1 231 ? 7.342 -1.643 2.449 1.00 94.12 231 LEU A C 1
ATOM 1712 O O . LEU A 1 231 ? 6.548 -0.706 2.297 1.00 94.12 231 LEU A O 1
ATOM 1716 N N . THR A 1 232 ? 8.364 -1.598 3.294 1.00 87.12 232 THR A N 1
ATOM 1717 C CA . THR A 1 232 ? 8.883 -0.376 3.896 1.00 87.12 232 THR A CA 1
ATOM 1718 C C . THR A 1 232 ? 10.361 -0.537 4.231 1.00 87.12 232 THR A C 1
ATOM 1720 O O . THR A 1 232 ? 10.746 -1.491 4.902 1.00 87.12 232 THR A O 1
ATOM 1723 N N . THR A 1 233 ? 11.183 0.420 3.805 1.00 84.19 233 THR A N 1
ATOM 1724 C CA . THR A 1 233 ? 12.574 0.592 4.268 1.00 84.19 233 THR A CA 1
ATOM 1725 C C . THR A 1 233 ? 12.646 1.290 5.631 1.00 84.19 233 THR A C 1
ATOM 1727 O O . THR A 1 233 ? 13.682 1.275 6.288 1.00 84.19 233 THR A O 1
ATOM 1730 N N . GLY A 1 234 ? 11.533 1.886 6.077 1.00 84.38 234 GLY A N 1
ATOM 1731 C CA . GLY A 1 234 ? 11.349 2.397 7.431 1.0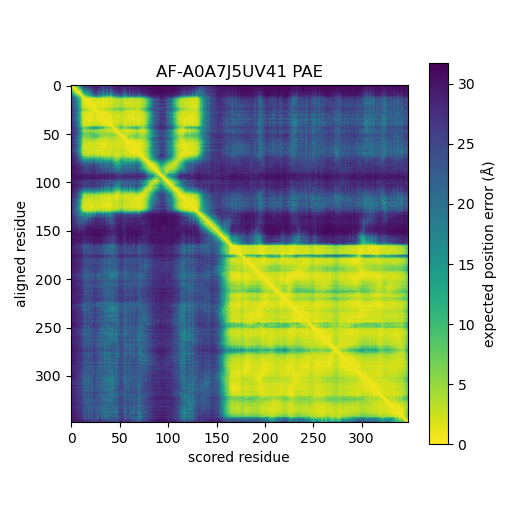0 84.38 234 GLY A CA 1
ATOM 1732 C C . GLY A 1 234 ? 10.918 1.283 8.381 1.00 84.38 234 GLY A C 1
ATOM 1733 O O . GLY A 1 234 ? 11.611 0.287 8.552 1.00 84.38 234 GLY A O 1
ATOM 1734 N N . THR A 1 235 ? 9.759 1.439 9.027 1.00 87.25 235 THR A N 1
ATOM 1735 C CA . THR A 1 235 ? 9.253 0.431 9.972 1.00 87.25 235 THR A CA 1
ATOM 1736 C C . THR A 1 235 ? 7.913 -0.140 9.529 1.00 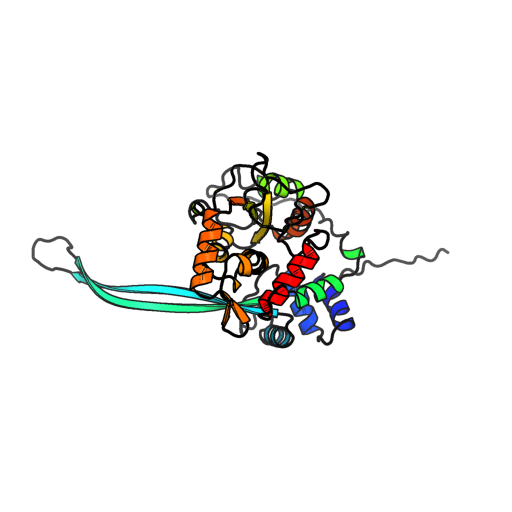87.25 235 THR A C 1
ATOM 1738 O O . THR A 1 235 ? 7.006 0.609 9.151 1.00 87.25 235 THR A O 1
ATOM 1741 N N . LEU A 1 236 ? 7.776 -1.468 9.603 1.00 88.50 236 LEU A N 1
ATOM 1742 C CA . LEU A 1 236 ? 6.519 -2.188 9.367 1.00 88.50 236 LEU A CA 1
ATOM 1743 C C . LEU A 1 236 ? 5.405 -1.624 10.248 1.00 88.50 236 LEU A C 1
ATOM 1745 O O . LEU A 1 236 ? 4.339 -1.272 9.748 1.00 88.50 236 LEU A O 1
ATOM 1749 N N . ARG A 1 237 ? 5.700 -1.403 11.533 1.00 90.25 237 ARG A N 1
ATOM 1750 C CA . ARG A 1 237 ? 4.809 -0.728 12.482 1.00 90.25 237 ARG A CA 1
ATOM 1751 C C . ARG A 1 237 ? 4.244 0.593 11.960 1.00 90.25 237 ARG A C 1
ATOM 1753 O O . ARG A 1 237 ? 3.032 0.789 12.013 1.00 90.25 237 ARG A O 1
ATOM 1760 N N . GLN A 1 238 ? 5.090 1.515 11.495 1.00 86.00 238 GLN A N 1
ATOM 1761 C CA . GLN A 1 238 ? 4.605 2.811 11.022 1.00 86.00 238 GLN A CA 1
ATOM 1762 C C . GLN A 1 238 ? 3.846 2.668 9.704 1.00 86.00 238 GLN A C 1
ATOM 1764 O O . GLN A 1 238 ? 2.800 3.289 9.541 1.00 86.00 238 GLN A O 1
ATOM 1769 N N . ARG A 1 239 ? 4.329 1.830 8.782 1.00 90.06 239 ARG A N 1
ATOM 1770 C CA . ARG A 1 239 ? 3.677 1.642 7.485 1.00 90.06 239 ARG A CA 1
ATOM 1771 C C . ARG A 1 239 ? 2.286 1.021 7.626 1.00 90.06 239 ARG A C 1
ATOM 1773 O O . ARG A 1 239 ? 1.332 1.537 7.055 1.00 90.06 239 ARG A O 1
ATOM 1780 N N . ILE A 1 240 ? 2.158 -0.051 8.399 1.00 91.50 240 ILE A N 1
ATOM 1781 C CA . ILE A 1 240 ? 0.904 -0.792 8.558 1.00 91.50 240 ILE A CA 1
ATOM 1782 C C . ILE A 1 240 ? -0.051 -0.040 9.487 1.00 91.50 240 ILE A C 1
ATOM 1784 O O . ILE A 1 240 ? -1.139 0.352 9.072 1.00 91.50 240 ILE A O 1
ATOM 1788 N N . VAL A 1 241 ? 0.361 0.211 10.732 1.00 90.00 241 VAL A N 1
ATOM 1789 C CA . VAL A 1 241 ? -0.536 0.793 11.742 1.00 90.00 241 VAL A CA 1
ATOM 1790 C C . VAL A 1 241 ? -0.696 2.293 11.537 1.00 90.00 241 VAL A C 1
ATOM 1792 O O . VAL A 1 241 ? -1.800 2.814 11.626 1.00 90.00 241 VAL A O 1
ATOM 1795 N N . GLY A 1 242 ? 0.408 2.993 11.272 1.00 80.50 242 GLY A N 1
ATOM 1796 C CA . GLY A 1 242 ? 0.405 4.445 11.126 1.00 80.50 242 GLY A CA 1
ATOM 1797 C C . GLY A 1 242 ? -0.211 4.914 9.814 1.0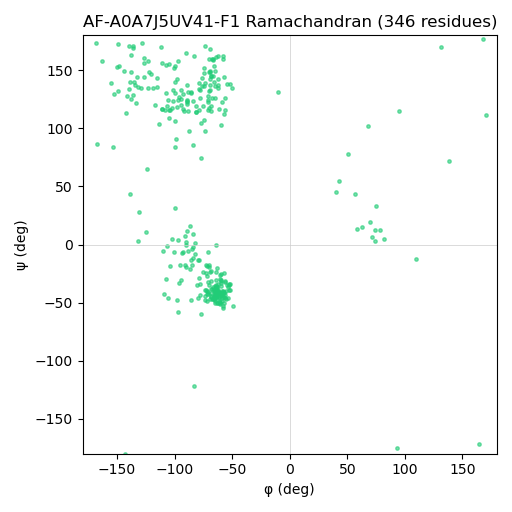0 80.50 242 GLY A C 1
ATOM 1798 O O . GLY A 1 242 ? -0.997 5.851 9.839 1.00 80.50 242 GLY A O 1
ATOM 1799 N N . ASN A 1 243 ? 0.115 4.275 8.686 1.00 85.69 243 ASN A N 1
ATOM 1800 C CA . ASN A 1 243 ? -0.336 4.752 7.377 1.00 85.69 243 ASN A CA 1
ATOM 1801 C C . ASN A 1 243 ? -1.592 4.012 6.893 1.00 85.69 243 ASN A C 1
ATOM 1803 O O . ASN A 1 243 ? -2.612 4.649 6.657 1.00 85.69 243 ASN A O 1
ATOM 1807 N N . HIS A 1 244 ? -1.556 2.680 6.760 1.00 88.88 244 HIS A N 1
ATOM 1808 C CA . HIS A 1 244 ? -2.695 1.935 6.199 1.00 88.88 244 HIS A CA 1
ATOM 1809 C C . HIS A 1 244 ? -3.931 1.932 7.118 1.00 88.88 244 HIS A C 1
ATOM 1811 O O . HIS A 1 244 ? -5.044 2.157 6.643 1.00 88.88 244 HIS A O 1
ATOM 1817 N N . LEU A 1 245 ? -3.734 1.696 8.420 1.00 90.62 245 LEU A N 1
ATOM 1818 C CA . LEU A 1 245 ? -4.817 1.543 9.406 1.00 90.62 245 LEU A CA 1
ATOM 1819 C C . LEU A 1 245 ? -5.098 2.790 10.259 1.00 90.62 245 LEU A C 1
ATOM 1821 O O . LEU A 1 245 ? -6.027 2.766 11.071 1.00 90.62 245 LEU A O 1
ATOM 1825 N N . GLY A 1 246 ? -4.273 3.830 10.132 1.00 79.38 246 GLY A N 1
ATOM 1826 C CA . GLY A 1 246 ? -4.300 5.013 10.998 1.00 79.38 246 GLY A CA 1
ATOM 1827 C C . GLY A 1 246 ? -4.284 6.343 10.251 1.00 79.38 246 GLY A C 1
ATOM 1828 O O . GLY A 1 246 ? -4.229 7.390 10.891 1.00 79.38 246 GLY A O 1
ATOM 1829 N N . ASN A 1 247 ? -4.312 6.326 8.917 1.00 80.19 247 ASN A N 1
ATOM 1830 C CA . ASN A 1 247 ? -4.254 7.536 8.106 1.00 80.19 247 ASN A CA 1
ATOM 1831 C C . ASN A 1 247 ? -5.139 7.414 6.858 1.00 80.19 247 ASN A C 1
ATOM 1833 O O . ASN A 1 247 ? -5.818 6.414 6.632 1.00 80.19 247 ASN A O 1
ATOM 1837 N N . ARG A 1 248 ? -5.139 8.479 6.060 1.00 76.88 248 ARG A N 1
ATOM 1838 C CA . ARG A 1 248 ? -5.966 8.658 4.873 1.00 76.88 248 ARG A CA 1
ATOM 1839 C C . ARG A 1 248 ? -5.361 7.994 3.644 1.00 76.88 248 ARG A C 1
ATOM 1841 O O . ARG A 1 248 ? -4.149 7.756 3.551 1.00 76.88 248 ARG A O 1
ATOM 1848 N N . THR A 1 249 ? -6.211 7.804 2.647 1.00 76.56 249 THR A N 1
ATOM 1849 C CA . THR A 1 249 ? -5.935 7.132 1.374 1.00 76.56 249 THR A CA 1
ATOM 1850 C C . THR A 1 249 ? -4.722 7.688 0.632 1.00 76.56 249 THR A C 1
ATOM 1852 O O . THR A 1 249 ? -3.947 6.916 0.069 1.00 76.56 249 THR A O 1
ATOM 1855 N N . GLY A 1 250 ? -4.458 8.996 0.722 1.00 68.00 250 GLY A N 1
ATOM 1856 C CA . GLY A 1 250 ? -3.283 9.623 0.096 1.00 68.00 250 GLY A CA 1
ATOM 1857 C C . GLY A 1 250 ? -1.929 9.033 0.517 1.00 68.00 250 GLY A C 1
ATOM 1858 O O . GLY A 1 250 ? -0.971 9.098 -0.242 1.00 68.00 250 GLY A O 1
ATOM 1859 N N . SER A 1 251 ? -1.844 8.414 1.697 1.00 69.12 251 SER A N 1
ATOM 1860 C CA . SER A 1 251 ? -0.606 7.831 2.237 1.00 69.12 251 SER A CA 1
ATOM 1861 C C . SER A 1 251 ? -0.462 6.320 1.993 1.00 69.12 251 SER A C 1
ATOM 1863 O O . SER A 1 251 ? 0.494 5.700 2.466 1.00 69.12 251 SER A O 1
ATOM 1865 N N . SER A 1 252 ? -1.407 5.709 1.267 1.00 83.50 252 SER A N 1
ATOM 1866 C CA . SER A 1 252 ? -1.527 4.258 1.145 1.00 83.50 252 SER A CA 1
ATOM 1867 C C . SER A 1 252 ? -1.943 3.831 -0.267 1.00 83.50 252 SER A C 1
ATOM 1869 O O . SER A 1 252 ? -3.083 4.011 -0.690 1.00 83.50 252 SER A O 1
ATOM 1871 N N . THR A 1 253 ? -1.038 3.150 -0.968 1.00 85.50 253 THR A N 1
ATOM 1872 C CA . THR A 1 253 ? -1.299 2.478 -2.255 1.00 85.50 253 THR A CA 1
ATOM 1873 C C . THR A 1 253 ? -2.437 1.461 -2.179 1.00 85.50 253 THR A C 1
ATOM 1875 O O . THR A 1 253 ? 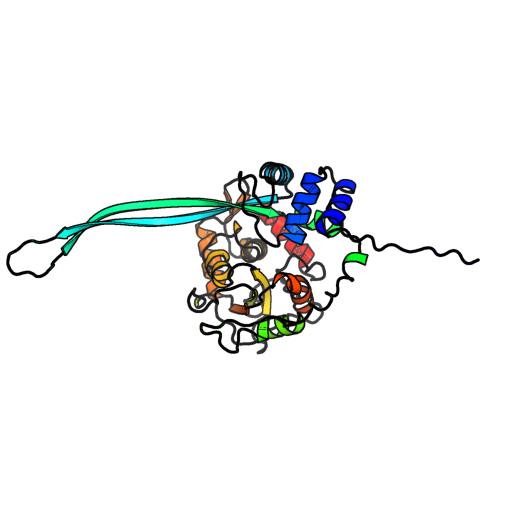-3.307 1.500 -3.040 1.00 85.50 253 THR A O 1
ATOM 1878 N N . LEU A 1 254 ? -2.489 0.632 -1.129 1.00 93.50 254 LEU A N 1
ATOM 1879 C CA . LEU A 1 254 ? -3.577 -0.331 -0.914 1.00 93.50 254 LEU A CA 1
ATOM 1880 C C . LEU A 1 254 ? -4.947 0.357 -0.835 1.00 93.50 254 LEU A C 1
ATOM 1882 O O . LEU A 1 254 ? -5.834 0.038 -1.609 1.00 93.50 254 LEU A O 1
ATOM 1886 N N . ARG A 1 255 ? -5.107 1.341 0.059 1.00 93.44 255 ARG A N 1
ATOM 1887 C CA . ARG A 1 255 ? -6.340 2.147 0.175 1.00 93.44 255 ARG A CA 1
ATOM 1888 C C . ARG A 1 255 ? -6.771 2.771 -1.152 1.00 93.44 255 ARG A C 1
ATOM 1890 O O . ARG A 1 255 ? -7.956 2.784 -1.438 1.00 93.44 255 ARG A O 1
ATOM 1897 N N . ARG A 1 256 ? -5.828 3.250 -1.974 1.00 89.00 256 ARG A N 1
ATOM 1898 C CA . ARG A 1 256 ? -6.143 3.763 -3.319 1.00 89.00 256 ARG A CA 1
ATOM 1899 C C . ARG A 1 256 ? -6.674 2.665 -4.240 1.00 89.00 256 ARG A C 1
ATOM 1901 O O . ARG A 1 256 ? -7.632 2.911 -4.958 1.00 89.00 256 ARG A O 1
ATOM 1908 N N . ALA A 1 257 ? -6.075 1.474 -4.212 1.00 91.94 257 ALA A N 1
ATOM 1909 C CA . ALA A 1 257 ? -6.563 0.333 -4.983 1.00 91.94 257 ALA A CA 1
ATOM 1910 C C . ALA A 1 257 ? -7.957 -0.116 -4.509 1.00 91.94 257 ALA A C 1
ATOM 1912 O O . ALA A 1 257 ? -8.855 -0.240 -5.331 1.00 91.94 257 ALA A O 1
ATOM 1913 N N . LEU A 1 258 ? -8.164 -0.262 -3.195 1.00 95.25 258 LEU A N 1
ATOM 1914 C CA . LEU A 1 258 ? -9.464 -0.614 -2.612 1.00 95.25 258 LEU A CA 1
ATOM 1915 C C . LEU A 1 258 ? -10.529 0.444 -2.908 1.00 95.25 258 LEU A C 1
ATOM 1917 O O . LEU A 1 258 ? -11.615 0.099 -3.345 1.00 95.25 258 LEU A O 1
ATOM 1921 N N . GLY A 1 259 ? -10.218 1.728 -2.727 1.00 92.69 259 GLY A N 1
ATOM 1922 C CA . GLY A 1 259 ? -11.143 2.823 -3.021 1.00 92.69 259 GLY A CA 1
ATOM 1923 C C . GLY A 1 259 ? -11.520 2.904 -4.500 1.00 92.69 259 GLY A C 1
ATOM 1924 O O . GLY A 1 259 ? -12.668 3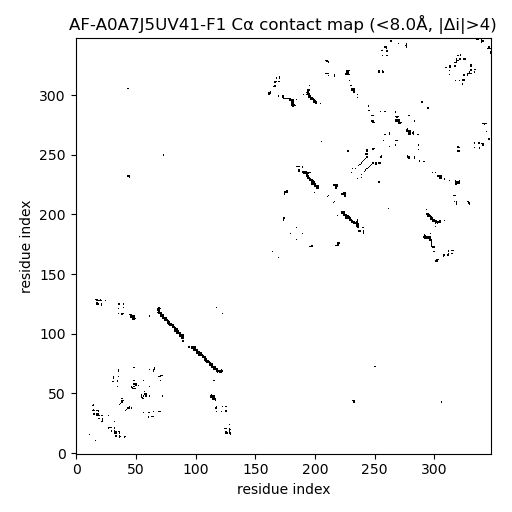.190 -4.819 1.00 92.69 259 GLY A O 1
ATOM 1925 N N . ALA A 1 260 ? -10.583 2.610 -5.403 1.00 90.88 260 ALA A N 1
ATOM 1926 C CA . ALA A 1 260 ? -10.856 2.528 -6.834 1.00 90.88 260 ALA A CA 1
ATOM 1927 C C . ALA A 1 260 ? -11.686 1.290 -7.215 1.00 90.88 260 ALA A C 1
ATOM 1929 O O . ALA A 1 260 ? -12.458 1.346 -8.167 1.00 90.88 260 ALA A O 1
ATOM 1930 N N . TRP A 1 261 ? -11.520 0.176 -6.499 1.00 93.75 261 TRP A N 1
ATOM 1931 C CA . TRP A 1 261 ? -12.195 -1.081 -6.819 1.00 93.75 261 TRP A CA 1
ATOM 1932 C C . TRP A 1 261 ? -13.593 -1.183 -6.209 1.00 93.75 261 TRP A C 1
ATOM 1934 O O . TRP A 1 261 ? -14.543 -1.517 -6.906 1.00 93.75 261 TRP A O 1
ATOM 1944 N N . LEU A 1 262 ? -13.706 -0.868 -4.919 1.00 94.44 262 LEU A N 1
ATOM 1945 C CA . LEU A 1 262 ? -14.896 -1.077 -4.094 1.00 94.44 262 LEU A CA 1
ATOM 1946 C C . LEU A 1 262 ? -15.681 0.207 -3.831 1.00 94.44 262 LEU A C 1
ATOM 1948 O O . LEU A 1 262 ? -16.836 0.134 -3.431 1.00 94.44 262 LEU A O 1
ATOM 1952 N N . GLY A 1 263 ? -15.072 1.381 -4.021 1.00 92.50 263 GLY A N 1
ATOM 1953 C CA . GLY A 1 263 ? -15.625 2.631 -3.500 1.00 92.50 263 GLY A CA 1
ATOM 1954 C C . GLY A 1 263 ? -17.021 2.971 -4.013 1.00 92.50 263 GLY A C 1
ATOM 1955 O O . GLY A 1 263 ? -17.806 3.534 -3.262 1.00 92.50 263 GLY A O 1
ATOM 1956 N N . GLU A 1 264 ? -17.352 2.605 -5.250 1.00 90.38 264 GLU A N 1
ATOM 1957 C CA . GLU A 1 264 ? -18.697 2.807 -5.798 1.00 90.38 264 GLU A CA 1
ATOM 1958 C C . GLU A 1 264 ? -19.721 1.848 -5.178 1.00 90.38 264 GLU A C 1
ATOM 1960 O O . GLU A 1 264 ? -20.750 2.301 -4.681 1.00 90.38 264 GLU A O 1
ATOM 1965 N N . ALA A 1 265 ? -19.402 0.551 -5.116 1.00 91.38 265 ALA A N 1
ATOM 1966 C CA . ALA A 1 265 ? -20.267 -0.469 -4.522 1.00 91.38 265 ALA A CA 1
ATOM 1967 C C . ALA A 1 265 ? -20.504 -0.242 -3.017 1.00 91.38 265 ALA A C 1
ATOM 1969 O O . ALA A 1 265 ? -21.605 -0.456 -2.519 1.00 91.38 265 ALA A O 1
ATOM 1970 N N . GLU A 1 266 ? -19.484 0.235 -2.303 1.00 94.19 266 GLU A N 1
ATOM 1971 C CA . GLU A 1 266 ? -19.544 0.555 -0.871 1.00 94.19 266 GLU A CA 1
ATOM 1972 C C . GLU A 1 266 ? -20.095 1.970 -0.594 1.00 94.19 266 GLU A C 1
ATOM 1974 O O . GLU A 1 266 ? -20.244 2.365 0.562 1.00 94.19 266 GLU A O 1
ATOM 1979 N N . GLY A 1 267 ? -20.377 2.769 -1.632 1.00 93.25 267 GLY A N 1
ATOM 1980 C CA . GLY A 1 267 ? -20.912 4.128 -1.491 1.00 93.25 267 GLY A CA 1
ATOM 1981 C C . GLY A 1 267 ? -19.931 5.157 -0.910 1.00 93.25 267 GLY A C 1
ATOM 1982 O O . GLY A 1 267 ? -20.354 6.216 -0.432 1.00 93.25 267 GLY A O 1
ATOM 1983 N N . TRP A 1 268 ? -18.624 4.884 -0.949 1.00 94.00 268 TRP A N 1
ATOM 1984 C CA . TRP A 1 268 ? -17.589 5.763 -0.411 1.00 94.00 268 TRP A CA 1
ATOM 1985 C C . TRP A 1 268 ? -17.464 7.057 -1.212 1.00 94.00 268 TRP A C 1
ATOM 1987 O O . TRP A 1 268 ? -17.009 7.095 -2.358 1.00 94.00 268 TRP A O 1
ATOM 1997 N N . GLN A 1 269 ? -17.783 8.160 -0.548 1.00 91.25 269 GLN A N 1
ATOM 1998 C CA . GLN A 1 269 ? -17.765 9.490 -1.128 1.00 91.25 269 GLN A CA 1
ATOM 1999 C C . GLN A 1 269 ? -16.340 10.019 -1.297 1.00 91.25 269 GLN A C 1
ATOM 2001 O O . GLN A 1 269 ? -15.410 9.682 -0.549 1.00 91.25 269 GLN A O 1
ATOM 2006 N N . ARG A 1 270 ? -16.180 10.885 -2.298 1.00 88.75 270 ARG A N 1
ATOM 2007 C CA . ARG A 1 270 ? -14.919 11.529 -2.668 1.00 88.75 270 ARG A CA 1
ATOM 2008 C C . ARG A 1 270 ? -15.068 13.044 -2.614 1.00 88.75 270 ARG A C 1
ATOM 2010 O O . ARG A 1 270 ? -16.132 13.575 -2.905 1.00 88.75 270 ARG A O 1
ATOM 2017 N N . GLU A 1 271 ? -13.987 13.730 -2.285 1.00 85.81 271 GLU A N 1
ATOM 2018 C CA . GLU A 1 271 ? -13.898 15.184 -2.274 1.00 85.81 271 GLU A CA 1
ATOM 2019 C C . GLU A 1 271 ? -12.569 15.652 -2.868 1.00 85.81 271 GLU A C 1
ATOM 2021 O O . GLU A 1 271 ? -11.525 15.004 -2.717 1.00 85.81 271 GLU A O 1
ATOM 2026 N N . TRP A 1 272 ? -12.599 16.819 -3.512 1.00 80.75 272 TRP A N 1
ATOM 2027 C CA . TRP A 1 272 ? -11.384 17.462 -3.983 1.00 80.75 272 TRP A CA 1
ATOM 2028 C C . TRP A 1 272 ? -10.735 18.210 -2.823 1.00 80.75 272 TRP A C 1
ATOM 2030 O O . TRP A 1 272 ? -11.277 19.190 -2.312 1.00 80.75 272 TRP A O 1
ATOM 2040 N N . ARG A 1 273 ? -9.552 17.767 -2.396 1.00 70.06 273 ARG A N 1
ATOM 2041 C CA . ARG A 1 273 ? -8.835 18.387 -1.279 1.00 70.06 273 ARG A CA 1
ATOM 2042 C C . ARG A 1 273 ? -7.355 18.494 -1.589 1.00 70.06 273 ARG A C 1
ATOM 2044 O O . ARG A 1 273 ? -6.697 17.495 -1.873 1.00 70.06 273 ARG A O 1
ATOM 2051 N N . SER A 1 274 ? -6.824 19.712 -1.481 1.00 65.31 274 SER A N 1
ATOM 2052 C CA . SER A 1 274 ? -5.411 20.017 -1.750 1.00 65.31 274 SER A CA 1
ATOM 2053 C C . SER A 1 274 ? -4.966 19.612 -3.164 1.00 65.31 274 SER A C 1
ATOM 2055 O O . SER A 1 274 ? -3.900 19.027 -3.331 1.00 65.31 274 SER A O 1
ATOM 2057 N N . GLY A 1 275 ? -5.793 19.905 -4.174 1.00 66.69 275 GLY A N 1
ATOM 2058 C CA . GLY A 1 275 ? -5.449 19.682 -5.584 1.00 66.69 275 GLY A CA 1
ATOM 2059 C C . GLY A 1 275 ? -5.571 18.234 -6.068 1.00 66.69 275 GLY A C 1
ATOM 2060 O O . GLY A 1 275 ? -5.078 17.927 -7.147 1.00 66.69 275 GLY A O 1
ATOM 2061 N N . ARG A 1 276 ? -6.200 17.347 -5.289 1.00 71.12 276 ARG A N 1
ATOM 2062 C CA . ARG A 1 276 ? -6.390 15.936 -5.644 1.00 71.12 276 ARG A CA 1
ATOM 2063 C C . ARG A 1 276 ? -7.681 15.370 -5.071 1.00 71.12 276 ARG A C 1
ATOM 2065 O O . ARG A 1 276 ? -8.133 15.810 -4.011 1.00 71.12 276 ARG A O 1
ATOM 2072 N N . GLN A 1 277 ? -8.208 14.346 -5.733 1.00 78.31 277 GLN A N 1
ATOM 2073 C CA . GLN A 1 277 ? -9.331 13.571 -5.225 1.00 78.31 277 GLN A CA 1
ATOM 2074 C C . GLN A 1 277 ? -8.897 12.743 -4.008 1.00 78.31 277 GLN A C 1
ATOM 2076 O O . GLN A 1 277 ? -7.837 12.109 -4.003 1.00 78.31 277 GLN A O 1
ATOM 2081 N N . GLN A 1 278 ? -9.694 12.786 -2.947 1.00 81.44 278 GLN A N 1
ATOM 2082 C CA . GLN A 1 278 ? -9.519 12.006 -1.721 1.00 81.44 278 GLN A CA 1
ATOM 2083 C C . GLN A 1 278 ? -10.876 11.479 -1.268 1.00 81.44 278 GLN A C 1
ATOM 2085 O O . GLN A 1 278 ? -11.904 11.979 -1.712 1.00 81.44 278 GLN A O 1
ATOM 2090 N N . HIS A 1 279 ? -10.905 10.481 -0.387 1.00 86.56 279 HIS A N 1
ATOM 2091 C CA . HIS A 1 279 ? -12.161 10.148 0.277 1.00 86.56 279 HIS A CA 1
ATOM 2092 C C . HIS A 1 279 ? -12.551 11.263 1.251 1.00 86.56 279 HIS A C 1
ATOM 2094 O O . HIS A 1 279 ? -11.679 11.908 1.846 1.00 86.56 279 HIS A O 1
ATOM 2100 N N . SER A 1 280 ? -13.859 11.464 1.420 1.00 88.50 280 SER A N 1
ATOM 2101 C CA . SER A 1 280 ? -14.382 12.302 2.501 1.00 88.50 280 SER A CA 1
ATOM 2102 C C . SER A 1 280 ? -13.918 11.759 3.857 1.00 88.50 280 SER A C 1
ATOM 2104 O O . SER A 1 280 ? -13.557 10.586 3.987 1.00 88.50 280 SER A O 1
ATOM 2106 N N . SER A 1 281 ? -13.939 12.586 4.901 1.00 88.56 281 SER A N 1
ATOM 2107 C CA . SER A 1 281 ? -13.580 12.131 6.253 1.00 88.56 281 SER A CA 1
ATOM 2108 C C . SER A 1 281 ? -14.415 10.930 6.716 1.00 88.56 281 SER A C 1
ATOM 2110 O O . SER A 1 281 ? -13.858 10.003 7.306 1.00 88.56 281 SER A O 1
ATOM 2112 N N . THR A 1 282 ? -15.717 10.921 6.413 1.00 92.12 282 THR A N 1
ATOM 2113 C CA . THR A 1 282 ? -16.629 9.808 6.711 1.00 92.12 282 THR A CA 1
ATOM 2114 C C . THR A 1 282 ? -16.204 8.540 5.978 1.00 92.12 282 THR A C 1
ATOM 2116 O O . THR A 1 282 ? -15.997 7.508 6.612 1.00 92.12 282 THR A O 1
ATOM 2119 N N . SER A 1 283 ? -15.961 8.622 4.670 1.00 94.31 283 SER A N 1
ATOM 2120 C CA . SER A 1 283 ? -15.596 7.442 3.885 1.00 94.31 283 SER A CA 1
ATOM 2121 C C . SER A 1 283 ? -14.170 6.947 4.153 1.00 94.31 283 SER A C 1
ATOM 2123 O O . SER A 1 283 ? -13.902 5.755 4.046 1.00 94.31 283 SER A O 1
ATOM 2125 N N . GLU A 1 284 ? -13.251 7.805 4.613 1.00 91.50 284 GLU A N 1
ATOM 2126 C CA . GLU A 1 284 ? -11.959 7.354 5.155 1.00 91.50 284 GLU A CA 1
ATOM 2127 C C . GLU A 1 284 ? -12.133 6.506 6.431 1.00 91.50 284 GLU A C 1
ATOM 2129 O O . GLU A 1 284 ? -11.391 5.535 6.641 1.00 91.50 284 GLU A O 1
ATOM 2134 N N . ALA A 1 285 ? -13.100 6.847 7.291 1.00 93.19 285 ALA A N 1
ATOM 2135 C CA . ALA A 1 285 ? -13.418 6.064 8.483 1.00 93.19 285 ALA A CA 1
ATOM 2136 C C . ALA A 1 285 ? -14.092 4.732 8.115 1.00 93.19 285 ALA A C 1
ATOM 2138 O O . ALA A 1 285 ? -13.697 3.691 8.643 1.00 93.19 285 ALA A O 1
ATOM 2139 N N . GLU A 1 286 ? -15.027 4.744 7.162 1.00 96.44 286 GLU A N 1
ATOM 2140 C CA . GLU A 1 286 ? -15.692 3.541 6.642 1.00 96.44 286 GLU A CA 1
ATOM 2141 C C . GLU A 1 286 ? -14.702 2.574 5.993 1.00 96.44 286 GLU A C 1
ATOM 2143 O O . GLU A 1 286 ? -14.667 1.407 6.375 1.00 96.44 286 GLU A O 1
ATOM 2148 N N . LEU A 1 287 ? -13.821 3.058 5.111 1.00 96.12 287 LEU A N 1
ATOM 2149 C CA . LEU A 1 287 ? -12.753 2.246 4.522 1.00 96.12 287 LEU A CA 1
ATOM 2150 C C . LEU A 1 2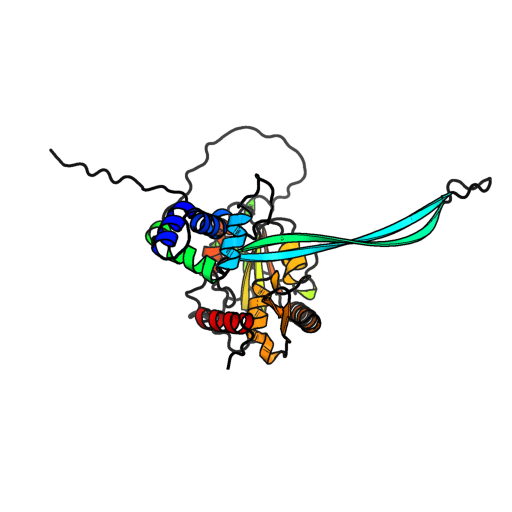87 ? -11.832 1.661 5.604 1.00 96.12 287 LEU A C 1
ATOM 2152 O O . LEU A 1 287 ? -11.430 0.502 5.529 1.00 96.12 287 LEU A O 1
ATOM 2156 N N . THR A 1 288 ? -11.505 2.429 6.648 1.00 95.25 288 THR A N 1
ATOM 2157 C CA . THR A 1 288 ? -10.683 1.916 7.758 1.00 95.25 288 THR A CA 1
ATOM 2158 C C . THR A 1 288 ? -11.394 0.803 8.523 1.00 95.25 288 THR A C 1
ATOM 2160 O O . THR A 1 288 ? -10.766 -0.208 8.845 1.00 95.25 288 THR A O 1
ATOM 2163 N N . ARG A 1 289 ? -12.688 0.974 8.811 1.00 97.00 289 ARG A N 1
ATOM 2164 C CA . ARG A 1 289 ? -13.521 -0.049 9.451 1.00 97.00 289 ARG A CA 1
ATOM 2165 C C . ARG A 1 289 ? -13.585 -1.307 8.585 1.00 97.00 289 ARG A C 1
ATOM 2167 O O . ARG A 1 289 ? -13.233 -2.378 9.071 1.00 97.00 289 ARG A O 1
ATOM 2174 N N . TRP A 1 290 ? -13.899 -1.153 7.299 1.00 97.81 290 TRP A N 1
ATOM 2175 C CA . TRP A 1 290 ? -13.945 -2.242 6.325 1.00 97.81 290 TRP A CA 1
ATOM 2176 C C . TRP A 1 290 ? -12.616 -3.007 6.276 1.00 97.81 290 TRP A C 1
ATOM 2178 O O . TRP A 1 290 ? -12.594 -4.228 6.399 1.00 97.81 290 TRP A O 1
ATOM 2188 N N . MET A 1 291 ? -11.477 -2.306 6.206 1.00 98.12 291 MET A N 1
ATOM 2189 C CA . MET A 1 291 ? -10.160 -2.955 6.215 1.00 98.12 291 MET A CA 1
ATOM 2190 C C . MET A 1 291 ? -9.917 -3.757 7.500 1.00 98.12 291 MET A C 1
ATOM 2192 O O . MET A 1 291 ? -9.378 -4.859 7.442 1.00 98.12 291 MET A O 1
ATOM 2196 N N . ARG A 1 292 ? -10.300 -3.219 8.665 1.00 97.75 292 ARG A N 1
ATOM 2197 C CA . ARG A 1 292 ? -10.128 -3.884 9.969 1.00 97.75 292 ARG A CA 1
ATOM 2198 C C . ARG A 1 292 ? -11.000 -5.130 10.118 1.00 97.75 292 ARG A C 1
ATOM 2200 O O . ARG A 1 292 ? -10.553 -6.113 10.712 1.00 97.75 292 ARG A O 1
ATOM 2207 N N . GLU A 1 293 ? -12.221 -5.073 9.603 1.00 97.81 293 GLU A N 1
ATOM 2208 C CA . GLU A 1 293 ? -13.216 -6.145 9.683 1.00 97.81 293 GLU A CA 1
ATOM 2209 C C . GLU A 1 293 ? -12.945 -7.265 8.687 1.00 97.81 293 GLU A C 1
ATOM 2211 O O . GLU A 1 293 ? -13.159 -8.432 9.014 1.00 97.81 293 GLU A O 1
ATOM 2216 N N . ASN A 1 294 ? -12.413 -6.936 7.512 1.00 98.06 294 ASN A N 1
ATOM 2217 C CA . ASN A 1 294 ? -12.352 -7.887 6.413 1.00 98.06 294 ASN A CA 1
ATOM 2218 C C . ASN A 1 294 ? -10.946 -8.424 6.136 1.00 98.06 294 ASN A C 1
ATOM 2220 O O . ASN A 1 294 ? -10.807 -9.583 5.746 1.00 98.06 294 ASN A O 1
ATOM 2224 N N . LEU A 1 295 ? -9.893 -7.651 6.411 1.00 98.25 295 LEU A N 1
ATOM 2225 C CA . LEU A 1 295 ? -8.542 -8.029 6.002 1.00 98.25 295 LEU A CA 1
ATOM 2226 C C . LEU A 1 295 ? -7.729 -8.724 7.097 1.00 98.25 295 LEU A C 1
ATOM 2228 O O . LEU A 1 295 ? -7.951 -8.554 8.300 1.00 98.25 295 LEU A O 1
ATOM 2232 N N . TYR A 1 296 ? -6.726 -9.469 6.647 1.00 97.94 296 TYR A N 1
ATOM 2233 C CA . TYR A 1 296 ? -5.704 -10.115 7.462 1.00 97.94 296 TYR A CA 1
ATOM 2234 C C . TYR A 1 296 ? -4.310 -9.716 6.970 1.00 97.94 296 TYR A C 1
ATOM 2236 O O . TYR A 1 296 ? -4.139 -9.267 5.837 1.00 97.94 296 TYR A O 1
ATOM 2244 N N . LEU A 1 297 ? -3.307 -9.880 7.827 1.00 96.56 297 LEU A N 1
ATOM 2245 C CA . LEU A 1 297 ? -1.941 -9.430 7.599 1.00 96.56 297 LEU A CA 1
ATOM 2246 C C . LEU A 1 297 ? -0.918 -10.500 7.963 1.00 96.56 297 LEU A C 1
ATOM 2248 O O . LEU A 1 297 ? -0.978 -11.098 9.038 1.00 96.56 297 LEU A O 1
ATOM 2252 N N . THR A 1 298 ? 0.083 -10.641 7.108 1.00 96.25 298 THR A N 1
ATOM 2253 C CA . THR A 1 298 ? 1.364 -11.276 7.429 1.00 96.25 298 THR A CA 1
ATOM 2254 C C . THR A 1 298 ? 2.490 -10.292 7.138 1.00 96.25 298 THR A C 1
ATOM 2256 O O . THR A 1 298 ? 2.326 -9.331 6.379 1.00 96.25 298 THR A O 1
ATOM 2259 N N . TRP A 1 299 ? 3.643 -10.492 7.768 1.00 94.75 299 TRP A N 1
ATOM 2260 C CA . TRP A 1 299 ? 4.812 -9.648 7.557 1.00 94.75 299 TRP A CA 1
ATOM 2261 C C . TRP A 1 299 ? 6.105 -10.421 7.759 1.00 94.75 299 TRP A C 1
ATOM 2263 O O . TRP A 1 299 ? 6.184 -11.355 8.553 1.00 94.75 299 TRP A O 1
ATOM 2273 N N . VAL A 1 300 ? 7.143 -9.964 7.070 1.00 93.00 300 VAL A N 1
ATOM 2274 C CA . VAL A 1 300 ? 8.499 -10.500 7.148 1.00 93.00 300 VAL A CA 1
ATOM 2275 C C . VAL A 1 300 ? 9.440 -9.315 7.288 1.00 93.00 300 VAL A C 1
ATOM 2277 O O . VAL A 1 300 ? 9.443 -8.415 6.447 1.00 93.00 300 VAL A O 1
ATOM 2280 N N . ARG A 1 301 ? 10.229 -9.277 8.366 1.00 91.19 301 ARG A N 1
ATOM 2281 C CA . ARG A 1 301 ? 11.306 -8.285 8.477 1.00 91.19 301 ARG A CA 1
ATOM 2282 C C . ARG A 1 301 ? 12.383 -8.640 7.460 1.00 91.19 301 ARG A C 1
ATOM 2284 O O . ARG A 1 301 ? 12.741 -9.800 7.340 1.00 91.19 301 ARG A O 1
ATOM 2291 N N . HIS A 1 302 ? 12.908 -7.648 6.765 1.00 86.06 302 HIS A N 1
ATOM 2292 C CA . HIS A 1 302 ? 13.992 -7.833 5.810 1.00 86.06 302 HIS A CA 1
ATOM 2293 C C . HIS A 1 302 ? 14.819 -6.547 5.806 1.00 86.06 302 HIS A C 1
ATOM 2295 O O . HIS A 1 302 ? 14.215 -5.473 5.759 1.00 86.06 302 HIS A O 1
ATOM 2301 N N . PRO A 1 303 ? 16.159 -6.603 5.903 1.00 80.94 303 PRO A N 1
ATOM 2302 C CA . PRO A 1 303 ? 16.980 -5.399 6.026 1.00 80.94 303 PRO A CA 1
ATOM 2303 C C . PRO A 1 303 ? 16.911 -4.517 4.775 1.00 80.94 303 PRO A C 1
ATOM 2305 O O . PRO A 1 303 ? 16.807 -3.302 4.906 1.00 80.94 303 PRO A O 1
ATOM 2308 N N . ASN A 1 304 ? 16.872 -5.131 3.587 1.00 84.06 304 ASN A N 1
ATOM 2309 C CA . ASN A 1 304 ? 16.816 -4.435 2.298 1.00 84.06 304 ASN A CA 1
ATOM 2310 C C . ASN A 1 304 ? 15.593 -4.903 1.487 1.00 84.06 304 ASN A C 1
ATOM 2312 O O . ASN A 1 304 ? 15.731 -5.617 0.499 1.00 84.06 304 ASN A O 1
ATOM 2316 N N . PRO A 1 305 ? 14.356 -4.638 1.947 1.00 86.00 305 PRO A N 1
ATOM 2317 C CA . PRO A 1 305 ? 13.150 -5.258 1.382 1.00 86.00 305 PRO A CA 1
ATOM 2318 C C . PRO A 1 305 ? 12.917 -4.869 -0.078 1.00 86.00 305 PRO A C 1
ATOM 2320 O O . PRO A 1 305 ? 12.276 -5.598 -0.826 1.00 86.00 305 PRO A O 1
ATOM 2323 N N . SER A 1 306 ? 13.461 -3.729 -0.490 1.00 84.81 306 SER A N 1
ATOM 2324 C CA . SER A 1 306 ? 13.364 -3.257 -1.859 1.00 84.81 306 SER A CA 1
ATOM 2325 C C . SER A 1 306 ? 14.178 -4.079 -2.853 1.00 84.81 306 SER A C 1
ATOM 2327 O O . SER A 1 306 ? 13.927 -3.949 -4.045 1.00 84.81 306 SER A O 1
ATOM 2329 N N . ASP A 1 307 ? 15.166 -4.862 -2.411 1.00 82.88 307 ASP A N 1
ATOM 2330 C CA . ASP A 1 307 ? 15.979 -5.698 -3.309 1.00 82.88 307 ASP A CA 1
ATOM 2331 C C . ASP A 1 307 ? 15.220 -6.938 -3.783 1.00 82.88 307 ASP A C 1
ATOM 2333 O O . ASP A 1 307 ? 15.514 -7.468 -4.844 1.00 82.88 307 ASP A O 1
ATOM 2337 N N . VAL A 1 308 ? 14.214 -7.367 -3.019 1.00 83.69 308 VAL A N 1
ATOM 2338 C CA . VAL A 1 308 ? 13.434 -8.583 -3.290 1.00 83.69 308 VAL A CA 1
ATOM 2339 C C . VAL A 1 308 ? 11.994 -8.288 -3.721 1.00 83.69 308 VAL A C 1
ATOM 2341 O O . VAL A 1 308 ? 11.260 -9.206 -4.067 1.00 83.69 308 VAL A O 1
ATOM 2344 N N . GLU A 1 309 ? 11.560 -7.021 -3.705 1.00 88.06 309 GLU A N 1
ATOM 2345 C CA . GLU A 1 309 ? 10.155 -6.634 -3.909 1.00 88.06 309 GLU A CA 1
ATOM 2346 C C . GLU A 1 309 ? 9.588 -7.108 -5.245 1.00 88.06 309 GLU A C 1
ATOM 2348 O O . GLU A 1 309 ? 8.535 -7.742 -5.277 1.00 88.06 309 GLU A O 1
ATOM 2353 N N . ALA A 1 310 ? 10.279 -6.785 -6.339 1.00 83.62 310 ALA A N 1
ATOM 2354 C CA . ALA A 1 310 ? 9.790 -7.072 -7.679 1.00 83.62 310 ALA A CA 1
ATOM 2355 C C . ALA A 1 310 ? 9.629 -8.582 -7.893 1.00 83.62 310 ALA A C 1
ATOM 2357 O O . ALA A 1 310 ? 8.615 -9.021 -8.428 1.00 83.62 310 ALA A O 1
ATOM 2358 N N . ASP A 1 311 ? 10.583 -9.377 -7.412 1.00 85.94 311 ASP A N 1
ATOM 2359 C CA . ASP A 1 311 ? 10.546 -10.831 -7.549 1.00 85.94 311 ASP A CA 1
ATOM 2360 C C . ASP A 1 311 ? 9.495 -11.460 -6.638 1.00 85.94 311 ASP A C 1
ATOM 2362 O O . ASP A 1 311 ? 8.759 -12.336 -7.078 1.00 85.94 311 ASP A O 1
ATOM 2366 N N . VAL A 1 312 ? 9.325 -10.963 -5.408 1.00 89.88 312 VAL A N 1
ATOM 2367 C CA . VAL A 1 312 ? 8.227 -11.395 -4.528 1.00 89.88 312 VAL A CA 1
ATOM 2368 C C . VAL A 1 312 ? 6.864 -11.088 -5.158 1.00 89.88 312 VAL A C 1
ATOM 2370 O O . VAL A 1 312 ? 5.974 -11.934 -5.110 1.00 89.88 312 VAL A O 1
ATOM 2373 N N . ILE A 1 313 ? 6.685 -9.914 -5.773 1.00 89.56 313 ILE A N 1
ATOM 2374 C CA . ILE A 1 313 ? 5.441 -9.563 -6.477 1.00 89.56 313 ILE A CA 1
ATOM 2375 C C . ILE A 1 313 ? 5.226 -10.477 -7.687 1.00 89.56 313 ILE A C 1
ATOM 2377 O O . ILE A 1 313 ? 4.118 -10.966 -7.861 1.00 89.56 313 ILE A O 1
ATOM 2381 N N . ARG A 1 314 ? 6.259 -10.769 -8.485 1.00 87.50 314 ARG A N 1
ATOM 2382 C CA . ARG A 1 314 ? 6.150 -11.702 -9.623 1.00 87.50 314 ARG A CA 1
ATOM 2383 C C . ARG A 1 314 ? 5.843 -13.134 -9.194 1.00 87.50 314 ARG A C 1
ATOM 2385 O O . ARG A 1 314 ? 5.123 -13.824 -9.899 1.00 87.50 314 ARG A O 1
ATOM 2392 N N . LEU A 1 315 ? 6.380 -13.573 -8.056 1.00 90.06 315 LEU A N 1
ATOM 2393 C CA . LEU A 1 315 ? 6.139 -14.910 -7.509 1.00 90.06 315 LEU A CA 1
ATOM 2394 C C . LEU A 1 315 ? 4.735 -15.052 -6.917 1.00 90.06 315 LEU A C 1
ATOM 2396 O O . LEU A 1 315 ? 4.128 -16.112 -7.020 1.00 90.06 315 LEU A O 1
ATOM 2400 N N . LEU A 1 316 ? 4.242 -14.009 -6.247 1.00 91.62 316 LEU A N 1
ATOM 2401 C CA . LEU A 1 316 ? 2.963 -14.053 -5.541 1.00 91.62 316 LEU A CA 1
ATOM 2402 C C . LEU A 1 316 ? 1.791 -13.510 -6.363 1.00 91.62 316 LEU A C 1
ATOM 2404 O O . LEU A 1 316 ? 0.649 -13.757 -5.988 1.00 91.62 316 LEU A O 1
ATOM 2408 N N . LEU A 1 317 ? 2.056 -12.756 -7.432 1.00 92.62 317 LEU A N 1
ATOM 2409 C CA . LEU A 1 317 ? 1.062 -12.141 -8.316 1.00 92.62 317 LEU A CA 1
ATOM 2410 C C . LEU A 1 317 ? -0.126 -11.497 -7.561 1.00 92.62 317 LEU A C 1
ATOM 2412 O O . LEU A 1 317 ? -1.278 -11.843 -7.810 1.00 92.62 317 LEU A O 1
ATOM 2416 N N . PRO A 1 318 ? 0.111 -10.571 -6.607 1.00 94.50 318 PRO A N 1
ATOM 2417 C CA . PRO A 1 318 ? -0.961 -9.961 -5.827 1.00 94.50 318 PRO A CA 1
ATOM 2418 C C . PRO A 1 318 ? -1.894 -9.109 -6.709 1.00 94.50 318 PRO A C 1
ATOM 2420 O O . PRO A 1 318 ? -1.430 -8.170 -7.356 1.00 94.50 318 PRO A O 1
ATOM 2423 N N . PRO A 1 319 ? -3.212 -9.340 -6.695 1.00 94.19 319 PRO A N 1
ATOM 2424 C CA . PRO A 1 319 ? -4.140 -8.800 -7.689 1.00 94.19 319 PRO A CA 1
ATOM 2425 C C . PRO A 1 319 ? -4.336 -7.278 -7.638 1.00 94.19 319 PRO A C 1
ATOM 2427 O O . PRO A 1 319 ? -4.709 -6.684 -8.649 1.00 94.19 319 PRO A O 1
ATOM 2430 N N . LEU A 1 320 ? -4.075 -6.628 -6.495 1.00 93.81 320 LEU A N 1
ATOM 2431 C CA . LEU A 1 320 ? -4.191 -5.171 -6.329 1.00 93.81 320 LEU A CA 1
ATOM 2432 C C . LEU A 1 320 ? -2.840 -4.437 -6.359 1.00 93.81 320 LEU A C 1
ATOM 2434 O O . LEU A 1 320 ? -2.786 -3.218 -6.148 1.00 93.81 320 LEU A O 1
ATOM 2438 N N . ASN A 1 321 ? -1.735 -5.139 -6.624 1.00 90.06 321 ASN A N 1
ATOM 2439 C CA . ASN A 1 321 ? -0.474 -4.476 -6.931 1.00 90.06 321 ASN A CA 1
ATOM 2440 C C . ASN A 1 321 ? -0.488 -3.977 -8.370 1.00 90.06 321 ASN A C 1
ATOM 2442 O O . ASN A 1 321 ? -0.809 -4.706 -9.301 1.00 90.06 321 ASN A O 1
ATOM 2446 N N . TYR A 1 322 ? -0.076 -2.727 -8.539 1.00 79.06 322 TYR A N 1
ATOM 2447 C CA . TYR A 1 322 ? 0.093 -2.124 -9.856 1.00 79.06 322 TYR A CA 1
ATOM 2448 C C . TYR A 1 322 ? 1.556 -2.175 -10.320 1.00 79.06 322 TYR A C 1
ATOM 2450 O O . TYR A 1 322 ? 1.855 -2.573 -11.441 1.00 79.06 322 TYR A O 1
ATOM 2458 N N . VAL A 1 323 ? 2.490 -1.782 -9.447 1.00 74.12 323 VAL A N 1
ATOM 2459 C CA . VAL A 1 323 ? 3.925 -1.776 -9.762 1.00 74.12 323 VAL A CA 1
ATOM 2460 C C . VAL A 1 323 ? 4.449 -3.215 -9.770 1.00 74.12 323 VAL A C 1
ATOM 2462 O O . VAL A 1 323 ? 4.065 -4.005 -8.910 1.00 74.12 323 VAL A O 1
ATOM 2465 N N . HIS A 1 324 ? 5.312 -3.537 -10.741 1.00 72.31 324 HIS A N 1
ATOM 2466 C CA . HIS A 1 324 ? 5.910 -4.866 -10.959 1.00 72.31 324 HIS A CA 1
ATOM 2467 C C . HIS A 1 324 ? 4.920 -5.996 -11.291 1.00 72.31 324 HIS A C 1
ATOM 2469 O O . HIS A 1 324 ? 5.299 -7.161 -11.246 1.00 72.31 324 HIS A O 1
ATOM 2475 N N . ASN A 1 325 ? 3.678 -5.665 -11.656 1.00 81.31 325 ASN A N 1
ATOM 2476 C CA . ASN A 1 325 ? 2.594 -6.640 -11.784 1.00 81.31 325 ASN A CA 1
ATOM 2477 C C . ASN A 1 325 ? 1.821 -6.524 -13.113 1.00 81.31 325 ASN A C 1
ATOM 2479 O O . ASN A 1 325 ? 0.635 -6.835 -13.177 1.00 81.31 325 ASN A O 1
ATOM 2483 N N . SER A 1 326 ? 2.475 -6.052 -14.181 1.00 82.31 326 SER A N 1
ATOM 2484 C CA . SER A 1 326 ? 1.850 -5.852 -15.501 1.00 82.31 326 SER A CA 1
ATOM 2485 C C . SER A 1 326 ? 1.353 -7.138 -16.165 1.00 82.31 326 SER A C 1
ATOM 2487 O O . SER A 1 326 ? 0.493 -7.074 -17.036 1.00 82.31 326 SER A O 1
ATOM 2489 N N . ALA A 1 327 ? 1.868 -8.294 -15.743 1.00 79.88 327 ALA A N 1
ATOM 2490 C CA . ALA A 1 327 ? 1.425 -9.604 -16.210 1.00 79.88 327 ALA A CA 1
ATOM 2491 C C . ALA A 1 327 ? 0.119 -10.085 -15.546 1.00 79.88 327 ALA A C 1
ATOM 2493 O O . ALA A 1 327 ? -0.479 -11.051 -16.015 1.00 79.88 327 ALA A O 1
ATOM 2494 N N . HIS A 1 328 ? -0.331 -9.450 -14.456 1.00 87.56 328 HIS A N 1
ATOM 2495 C CA . HIS A 1 328 ? -1.544 -9.873 -13.760 1.00 87.56 328 HIS A CA 1
ATOM 2496 C C . HIS A 1 328 ? -2.801 -9.482 -14.561 1.00 87.56 328 HIS A C 1
ATOM 2498 O O . HIS A 1 328 ? -2.897 -8.327 -14.985 1.00 87.56 328 HIS A O 1
ATOM 2504 N N . PRO A 1 329 ? -3.817 -10.358 -14.704 1.00 90.88 329 PRO A N 1
ATOM 2505 C CA . PRO A 1 329 ? -5.036 -10.060 -15.472 1.00 90.88 329 PRO A CA 1
ATOM 2506 C C . PRO A 1 329 ? -5.752 -8.760 -15.062 1.00 90.88 329 PRO A C 1
ATOM 2508 O O . PRO A 1 329 ? -6.222 -8.002 -15.905 1.00 90.88 329 PRO A O 1
ATOM 2511 N N . ASN A 1 330 ? -5.760 -8.446 -13.764 1.00 90.62 330 ASN A N 1
ATOM 2512 C CA . ASN A 1 330 ? -6.330 -7.196 -13.237 1.00 90.62 330 ASN A CA 1
ATOM 2513 C C . ASN A 1 330 ? -5.538 -5.918 -13.553 1.00 90.62 330 ASN A C 1
ATOM 2515 O O . ASN A 1 330 ? -6.019 -4.840 -13.217 1.00 90.62 330 ASN A O 1
ATOM 2519 N N . TYR A 1 331 ? -4.342 -5.975 -14.148 1.00 88.12 331 TYR A N 1
ATOM 2520 C CA . TYR A 1 331 ? -3.485 -4.794 -14.309 1.00 88.12 331 TYR A CA 1
ATOM 2521 C C . TYR A 1 331 ? -4.181 -3.652 -15.071 1.00 88.12 331 TYR A C 1
ATOM 2523 O O . TYR A 1 331 ? -4.237 -2.518 -14.586 1.00 88.12 331 TYR A O 1
ATOM 2531 N N . SER A 1 332 ? -4.762 -3.957 -16.235 1.00 87.69 332 SER A N 1
ATOM 2532 C CA . SER A 1 332 ? -5.453 -2.975 -17.083 1.00 87.69 332 SER A CA 1
ATOM 2533 C C . SER A 1 332 ? -6.710 -2.413 -16.414 1.00 87.69 332 SER A C 1
ATOM 2535 O O . SER A 1 332 ? -6.967 -1.209 -16.474 1.00 87.69 332 SER A O 1
ATOM 2537 N N . GLU A 1 333 ? -7.466 -3.274 -15.735 1.00 91.88 333 GLU A N 1
ATOM 2538 C CA . GLU A 1 333 ? -8.671 -2.900 -14.993 1.00 91.88 333 GLU A CA 1
ATOM 2539 C C . GLU A 1 333 ? -8.330 -1.981 -13.817 1.00 91.88 333 GLU A C 1
ATOM 2541 O O . GLU A 1 333 ? -8.872 -0.883 -13.694 1.00 91.88 333 GLU A O 1
ATOM 2546 N N . LEU A 1 334 ? -7.360 -2.382 -12.993 1.00 90.25 334 LEU A N 1
ATOM 2547 C CA . LEU A 1 334 ? -6.890 -1.613 -11.849 1.00 90.25 334 LEU A CA 1
ATOM 2548 C C . LEU A 1 334 ? -6.386 -0.233 -12.278 1.00 90.25 334 LEU A C 1
ATOM 2550 O O . LEU A 1 334 ? -6.669 0.760 -11.606 1.00 90.25 334 LEU A O 1
ATOM 2554 N N . ARG A 1 335 ? -5.669 -0.159 -13.405 1.00 86.88 335 ARG A N 1
ATOM 2555 C CA . ARG A 1 335 ? -5.221 1.104 -14.001 1.00 86.88 335 ARG A CA 1
ATOM 2556 C C . ARG A 1 335 ? -6.403 2.001 -14.363 1.00 86.88 335 ARG A C 1
ATOM 2558 O O . ARG A 1 335 ? -6.438 3.153 -13.930 1.00 86.88 335 ARG A O 1
ATOM 2565 N N . ARG A 1 336 ? -7.395 1.475 -15.094 1.00 89.94 336 ARG A N 1
ATOM 2566 C CA . ARG A 1 336 ? -8.601 2.232 -15.478 1.00 89.94 336 ARG A CA 1
ATOM 2567 C C . ARG A 1 336 ? -9.349 2.744 -14.248 1.00 89.94 336 ARG A C 1
ATOM 2569 O O . ARG A 1 336 ? -9.654 3.932 -14.169 1.00 89.94 336 ARG A O 1
ATOM 2576 N N . ARG A 1 337 ? -9.590 1.871 -13.266 1.00 91.50 337 ARG A N 1
ATOM 2577 C CA . ARG A 1 337 ? -10.303 2.216 -12.028 1.00 91.50 337 ARG A CA 1
ATOM 2578 C C . ARG A 1 337 ? -9.582 3.292 -11.228 1.00 91.50 337 ARG A C 1
ATOM 2580 O O . ARG A 1 337 ? -10.206 4.241 -10.759 1.00 91.50 337 ARG A O 1
ATOM 2587 N N . ARG A 1 338 ? -8.258 3.186 -11.088 1.00 86.94 338 ARG A N 1
ATOM 2588 C CA . ARG A 1 338 ? -7.455 4.181 -10.363 1.00 86.94 338 ARG A CA 1
ATOM 2589 C C . ARG A 1 338 ? -7.422 5.532 -11.068 1.00 86.94 338 ARG A C 1
ATOM 2591 O O . ARG A 1 338 ? -7.456 6.556 -10.388 1.00 86.94 338 ARG A O 1
ATOM 2598 N N . GLU A 1 339 ? -7.383 5.544 -12.395 1.00 84.94 339 GLU A N 1
ATOM 2599 C CA . GLU A 1 339 ? -7.428 6.781 -13.174 1.00 84.94 339 GLU A CA 1
ATOM 2600 C C . GLU A 1 339 ? -8.795 7.472 -13.077 1.00 84.94 339 GLU A C 1
ATOM 2602 O O . GLU A 1 339 ? -8.861 8.675 -12.811 1.00 84.94 339 GLU A O 1
ATOM 2607 N N . ALA A 1 340 ? -9.891 6.715 -13.184 1.00 85.44 340 ALA A N 1
ATOM 2608 C CA . ALA A 1 340 ? -11.240 7.230 -12.941 1.00 85.44 340 ALA A CA 1
ATOM 2609 C C . ALA A 1 340 ? -11.380 7.767 -11.507 1.00 85.44 340 ALA A C 1
ATOM 2611 O O . ALA A 1 340 ? -11.874 8.875 -11.287 1.00 85.44 340 ALA A O 1
ATOM 2612 N N . TRP A 1 341 ? -10.852 7.035 -10.519 1.00 84.44 341 TRP A N 1
ATOM 2613 C CA . TRP A 1 341 ? -10.838 7.486 -9.130 1.00 84.44 341 TRP A CA 1
ATOM 2614 C C . TRP A 1 341 ? -10.107 8.827 -8.978 1.00 84.44 341 TRP A C 1
ATOM 2616 O O . TRP A 1 341 ? -10.636 9.736 -8.338 1.00 84.44 341 TRP A O 1
ATOM 2626 N N . ARG A 1 342 ? -8.931 8.973 -9.607 1.00 79.25 342 ARG A N 1
ATOM 2627 C CA . ARG A 1 342 ? -8.074 10.169 -9.546 1.00 79.25 342 ARG A CA 1
ATOM 2628 C C . ARG A 1 342 ? -8.712 11.398 -10.190 1.00 79.25 342 ARG A C 1
ATOM 2630 O O . ARG A 1 342 ? -8.544 12.503 -9.678 1.00 79.25 342 ARG A O 1
ATOM 2637 N N . THR A 1 343 ? -9.412 11.208 -11.302 1.00 80.06 343 THR A N 1
ATOM 2638 C CA . THR A 1 343 ? -10.040 12.284 -12.087 1.00 80.06 343 THR A CA 1
ATOM 2639 C C . THR A 1 343 ? -11.459 12.618 -11.628 1.00 80.06 343 THR A C 1
ATOM 2641 O O . THR A 1 343 ? -12.042 13.587 -12.103 1.00 80.06 343 THR A O 1
ATOM 2644 N N . GLY A 1 344 ? -12.012 11.852 -10.683 1.00 73.00 344 GLY A N 1
ATOM 2645 C CA . GLY A 1 344 ? -13.383 12.027 -10.209 1.00 73.00 344 GLY A CA 1
ATOM 2646 C C . GLY A 1 344 ? -14.445 11.378 -11.099 1.00 73.00 344 GLY A C 1
ATOM 2647 O O . GLY A 1 344 ? -15.625 11.507 -10.795 1.00 73.00 344 GLY A O 1
ATOM 2648 N N . GLY A 1 345 ? -14.046 10.644 -12.141 1.00 68.81 345 GLY A N 1
ATOM 2649 C CA . GLY A 1 345 ? -14.953 9.832 -12.951 1.00 68.81 345 GLY A CA 1
ATOM 2650 C C . GLY A 1 345 ? -15.512 8.622 -12.193 1.00 68.81 345 GLY A C 1
ATOM 2651 O O . GLY A 1 345 ? -15.036 8.279 -11.102 1.00 68.81 345 GLY A O 1
ATOM 2652 N N . SER A 1 346 ? -16.522 7.982 -12.779 1.00 64.69 346 SER A N 1
ATOM 2653 C CA . SER A 1 346 ? -17.031 6.661 -12.378 1.00 64.69 346 SER A CA 1
ATOM 2654 C C . SER A 1 346 ? -16.569 5.604 -13.379 1.00 64.69 346 SER A C 1
ATOM 2656 O O . SER A 1 346 ? -16.257 5.930 -14.527 1.00 64.69 346 SER A O 1
ATOM 2658 N N . VAL A 1 347 ? -16.493 4.350 -12.940 1.00 59.12 347 VAL A N 1
ATOM 2659 C CA . VAL A 1 347 ? -16.133 3.225 -13.807 1.00 59.12 347 VAL A CA 1
ATOM 2660 C C . VAL A 1 347 ? -17.444 2.559 -14.199 1.00 59.12 347 VAL A C 1
ATOM 2662 O O . VAL A 1 347 ? -17.949 1.728 -13.456 1.00 59.12 347 VAL A O 1
ATOM 2665 N N . GLY A 1 348 ? -18.018 3.013 -15.316 1.00 50.69 348 GLY A N 1
ATOM 2666 C CA . GLY A 1 348 ? -19.228 2.422 -15.895 1.00 50.69 348 GLY A CA 1
ATOM 2667 C C . GLY A 1 348 ? -18.995 1.038 -16.478 1.00 50.69 348 GLY A C 1
ATOM 2668 O O . GLY A 1 348 ? -17.837 0.757 -16.881 1.00 50.69 348 GLY A O 1
#

Sequence (348 aa):
MGDGSVDRPVGGKPAFVAAHGIVAASDLTFDEAYGLARMVLELRGPVPVSRKRSAQLPHAVIRRLTEKGFVEQLGQSQLTEWIEVQMVRNLAAGSHGDYSAVRRGRGADERTQWFAVPTEAGSALVYGAMPEENTSATSPAEPPADASTRSDGARGPQADLLARSSPVDVAAALRSTPATKARDVTRAVCPNGPGLYAWWCEPGLVPDLAHAPDGPTVSKDGRLELLYVGLTTGTLRQRIVGNHLGNRTGSSTLRRALGAWLGEAEGWQREWRSGRQQHSSTSEAELTRWMRENLYLTWVRHPNPSDVEADVIRLLLPPLNYVHNSAHPNYSELRRRREAWRTGGSVG

Solvent-acces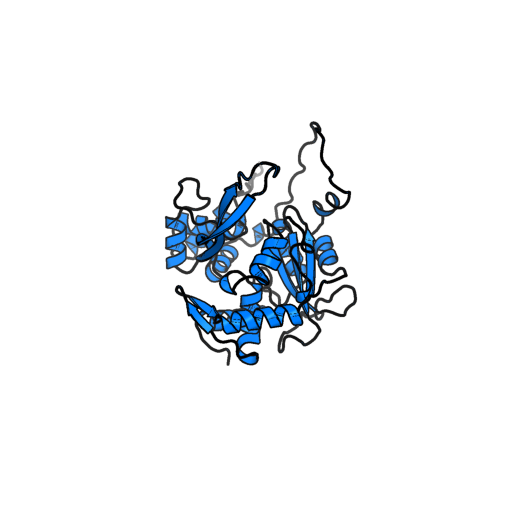sible surface area (backbone atoms only — not comparable to full-atom values): 20149 Å² total; per-residue (Å²): 140,80,88,78,84,74,86,71,83,87,84,60,60,70,26,59,51,17,9,54,37,29,38,76,73,46,96,46,52,58,71,44,24,29,51,50,19,30,44,63,72,70,60,70,55,71,42,62,62,34,88,53,93,84,33,93,51,57,49,69,48,55,50,53,35,34,76,71,56,29,27,43,80,47,73,47,72,47,78,46,76,47,70,46,67,47,74,44,76,53,84,57,91,87,56,87,78,49,65,50,76,45,78,77,51,75,52,71,49,76,50,73,48,42,22,39,33,72,28,72,65,31,46,52,47,37,61,71,24,47,63,80,74,73,79,72,77,80,81,80,76,83,80,86,84,88,85,83,90,81,87,85,82,88,79,64,89,72,67,71,66,37,72,74,56,48,39,67,54,49,44,52,50,38,30,40,76,81,62,43,48,38,66,75,58,39,70,86,75,35,55,87,41,21,11,38,35,31,36,28,30,51,77,78,73,63,76,93,66,60,54,48,97,92,44,71,46,50,34,73,85,66,68,30,31,50,38,34,65,52,70,32,81,57,31,41,23,51,51,47,41,47,24,58,66,61,49,54,52,93,70,21,71,63,51,42,44,47,48,32,71,43,17,74,87,73,64,47,47,70,39,82,56,94,92,38,58,38,61,32,75,69,31,43,50,49,52,41,50,50,44,29,75,56,27,27,35,27,62,42,66,23,80,63,33,78,82,36,43,55,55,27,38,61,74,50,58,31,57,60,34,67,79,69,28,77,86,40,73,32,31,67,56,53,50,53,30,41,51,24,44,58,73,70,50,76,85,128

pLDDT: mean 76.17, std 19.86, range [25.33, 98.25]

Mean predicted aligned error: 16.86 Å

Foldseek 3Di:
DDDDPDDDPPDDDLLQLLLVLLVVVDPDDSLLSSLLSCLQPPVPDWAWQDCDPPGPHHNVSLVVCVVVVFKDKDKDKDKDKDWDWDWDFDPPPPDDTDIDTDTDDIDIDIDIIITIHTDPVSNVSSVVSGDPVVVPDDDDDDDDDDDDDDDDDDDDPQPVVQAPQALVNLLLQQLEDDWAQLLPDALVPFDFAWWKKWKKFAPCPQPPQDAAPVGFQHHPVRGIGTADMDIDLGTRSCLRVVQVQNHFPSRDLSSLLCCLRCVVVQVFDWDQDPNWIGTDPVSRVVSSVCSNVTMTMDIGHHNCRVVSVLVNCVVNLRRSDQPSNCVRPCNVVSVVSSVCRTVVHDDD

Organism: NCBI:txid527326